Protein AF-A0A9W7CP63-F1 (afdb_monomer)

Sequence (329 aa):
MSLSPIINSPLFNSSFFNSSNGYLTLTTADQRYLRLGGVGSLSALNVIGNMNCGSLTINGSSLDLSGLGYLSGVTPGAASASKSLILDSCSNISGINSLQTTTLILGSSTLTSTEASYLIGLTTGVAQANKAITVNGSLNVSSINNLSASGITMTIQTAAQPNITSLGNLTLPASLTITNGTTISITNTTSSSSFNVIIQNSGGAQDIGSTTAHQLALRTNGIRRLTISSGGNVTIADTASGLQLDLGSTGTGLNVPNLTFRGTTFPDTYYTGITLGGAVASKAVVLNSTLDYSGLRDLSITKKFIASASVASPSITCNTITGDIGAGS

pLDDT: mean 78.68, std 16.23, range [40.59, 97.88]

Secondary structure (DSSP, 8-state):
--PPPPS--TT--GGG-SSTT----HHHHTTT---TT--PPPS----SS----S-EEETTEEE--TTHHHHTTPBTTB--TTS-----TTS--B--S----S-EEETTEEE-HHHHHHHTTPPTTB--TTS-----TTS--B--S----S--------S--TT----S----SS----SS-S--------TT---------SSS----S-SSSS-EEEEETTEEEEEE-TTS-EEE--TTT-------SS-SS---TT-EETTEE--GGGTSSPPTTB--TTS-----TT---B--S----SS-----SSSSS-----S-------S--

Nearest PDB structures (foldseek):
  2c3f-assembly1_A  TM=1.631E-01  e=2.931E+00  Streptococcus pyogenes
  6x3m-assembly2_D  TM=1.549E-01  e=2.745E+00  Streptococcus pyogenes phage H4489A
  3eka-assembly1_A  TM=1.645E-01  e=3.806E+00  Streptococcus pyogenes
  6x3m-assembly1_B  TM=1.608E-01  e=3.340E+00  Streptococcus pyogenes phage H4489A
  6x3m-assembly1_C  TM=1.431E-01  e=3.129E+00  Streptococcus pyogenes phage H4489A

Radius of gyration: 64.13 Å; Cα contacts (8 Å, |Δi|>4): 254; chains: 1; bounding box: 125×37×207 Å

Mean predicted aligned error: 16.37 Å

Structure (mmCIF, N/CA/C/O backbone):
data_AF-A0A9W7CP63-F1
#
_entry.id   AF-A0A9W7CP63-F1
#
loop_
_atom_site.group_PDB
_atom_site.id
_atom_site.type_symbol
_atom_site.label_atom_id
_atom_site.label_alt_id
_atom_site.label_comp_id
_atom_site.label_asym_id
_atom_site.label_entity_id
_atom_site.label_seq_id
_atom_site.pdbx_PDB_ins_code
_atom_site.Cartn_x
_atom_site.Cartn_y
_atom_site.Cartn_z
_atom_site.occupancy
_atom_site.B_iso_or_equiv
_atom_site.auth_seq_id
_atom_site.auth_comp_id
_atom_site.auth_asym_id
_atom_site.auth_atom_id
_atom_site.pdbx_PDB_model_num
ATOM 1 N N . MET A 1 1 ? 60.645 10.369 -91.977 1.00 41.59 1 MET A N 1
ATOM 2 C CA . MET A 1 1 ? 59.928 11.651 -92.158 1.00 41.59 1 MET A CA 1
ATOM 3 C C . MET A 1 1 ? 58.444 11.343 -92.155 1.00 41.59 1 MET A C 1
ATOM 5 O O . MET A 1 1 ? 58.050 10.413 -92.846 1.00 41.59 1 MET A O 1
ATOM 9 N N . SER A 1 2 ? 57.655 12.042 -91.338 1.00 43.19 2 SER A N 1
ATOM 10 C CA . SER A 1 2 ? 56.191 11.950 -91.366 1.00 43.19 2 SER A CA 1
ATOM 11 C C . SER A 1 2 ? 55.711 12.306 -92.771 1.00 43.19 2 SER A C 1
ATOM 13 O O . SER A 1 2 ? 55.952 13.423 -93.224 1.00 43.19 2 SER A O 1
ATOM 15 N N . LEU A 1 3 ? 55.104 11.348 -93.473 1.00 46.25 3 LEU A N 1
ATOM 16 C CA . LEU A 1 3 ? 54.501 11.598 -94.778 1.00 46.25 3 LEU A CA 1
ATOM 17 C C . LEU A 1 3 ? 53.232 12.435 -94.606 1.00 46.25 3 LEU A C 1
ATOM 19 O O . LEU A 1 3 ? 52.436 12.199 -93.697 1.00 46.25 3 LEU A O 1
ATOM 23 N N . SER A 1 4 ? 53.058 13.407 -95.497 1.00 46.75 4 SER A N 1
ATOM 24 C CA . SER A 1 4 ? 51.846 14.213 -95.595 1.00 46.75 4 SER A CA 1
ATOM 25 C C . SER A 1 4 ? 50.628 13.342 -95.936 1.00 46.75 4 SER A C 1
ATOM 27 O O . SER A 1 4 ? 50.778 12.337 -96.638 1.00 46.75 4 SER A O 1
ATOM 29 N N . PRO A 1 5 ? 49.415 13.729 -95.503 1.00 50.91 5 PRO A N 1
ATOM 30 C CA . PRO A 1 5 ? 48.188 13.049 -95.900 1.00 50.91 5 PRO A CA 1
ATOM 31 C C . PRO A 1 5 ? 48.056 13.054 -97.427 1.00 50.91 5 PRO A C 1
ATOM 33 O O . PRO A 1 5 ? 48.071 14.116 -98.048 1.00 50.91 5 PRO A O 1
ATOM 36 N N . ILE A 1 6 ? 47.930 11.873 -98.033 1.00 53.41 6 ILE A N 1
ATOM 37 C CA . ILE A 1 6 ? 47.652 11.726 -99.464 1.00 53.41 6 ILE A CA 1
ATOM 38 C C . ILE A 1 6 ? 46.157 11.490 -99.673 1.00 53.41 6 ILE A C 1
ATOM 40 O O . ILE A 1 6 ? 45.543 10.650 -99.021 1.00 53.41 6 ILE A O 1
ATOM 44 N N . ILE A 1 7 ? 45.581 12.243 -100.610 1.00 48.81 7 ILE A N 1
ATOM 45 C CA . ILE A 1 7 ? 44.151 12.238 -100.971 1.00 48.81 7 ILE A CA 1
ATOM 46 C C . ILE A 1 7 ? 43.724 10.891 -101.596 1.00 48.81 7 ILE A C 1
ATOM 48 O O . ILE A 1 7 ? 42.540 10.589 -101.677 1.00 48.81 7 ILE A O 1
ATOM 52 N N . ASN A 1 8 ? 44.686 10.034 -101.951 1.00 46.38 8 ASN A N 1
ATOM 53 C CA . ASN A 1 8 ? 44.450 8.703 -102.498 1.00 46.38 8 ASN A CA 1
ATOM 54 C C . ASN A 1 8 ? 45.011 7.629 -101.560 1.00 46.38 8 ASN A C 1
ATOM 56 O O . ASN A 1 8 ? 46.158 7.205 -101.688 1.00 46.38 8 ASN A O 1
ATOM 60 N N . SER A 1 9 ? 44.180 7.182 -100.616 1.00 44.09 9 SER A N 1
ATOM 61 C CA . SER A 1 9 ? 44.397 5.912 -99.922 1.00 44.09 9 SER A CA 1
ATOM 62 C C . SER A 1 9 ? 44.026 4.757 -100.863 1.00 44.09 9 SER A C 1
ATOM 64 O O . SER A 1 9 ? 42.929 4.776 -101.426 1.00 44.09 9 SER A O 1
ATOM 66 N N . PRO A 1 10 ? 44.868 3.720 -101.020 1.00 49.12 10 PRO A N 1
ATOM 67 C CA . PRO A 1 10 ? 44.578 2.568 -101.879 1.00 49.12 10 PRO A CA 1
ATOM 68 C C . PRO A 1 10 ? 43.474 1.640 -101.331 1.00 49.12 10 PRO A C 1
ATOM 70 O O . PRO A 1 10 ? 43.210 0.595 -101.914 1.00 49.12 10 PRO A O 1
ATOM 73 N N . LEU A 1 11 ? 42.805 2.007 -100.232 1.00 53.84 11 LEU A N 1
ATOM 74 C CA . LEU A 1 11 ? 41.650 1.289 -99.681 1.00 53.84 11 LEU A CA 1
ATOM 75 C C . LEU A 1 11 ? 40.352 2.108 -99.777 1.00 53.84 11 LEU A C 1
ATOM 77 O O . LEU A 1 11 ? 39.484 2.009 -98.911 1.00 53.84 11 LEU A O 1
ATOM 81 N N . PHE A 1 12 ? 40.200 2.925 -100.821 1.00 49.66 12 PHE A N 1
ATOM 82 C CA . PHE A 1 12 ? 38.913 3.525 -101.168 1.00 49.66 12 PHE A CA 1
ATOM 83 C C . PHE A 1 12 ? 38.194 2.640 -102.196 1.00 49.66 12 PHE A C 1
ATOM 85 O O . PHE A 1 12 ? 38.552 2.625 -103.372 1.00 49.66 12 PHE A O 1
ATOM 92 N N . ASN A 1 13 ? 37.192 1.868 -101.758 1.00 55.94 13 ASN A N 1
ATOM 93 C CA . ASN A 1 13 ? 36.387 1.052 -102.668 1.00 55.94 13 ASN A CA 1
ATOM 94 C C . ASN A 1 13 ? 35.274 1.908 -103.294 1.00 55.94 13 ASN A C 1
ATOM 96 O O . ASN A 1 13 ? 34.176 2.031 -102.750 1.00 55.94 13 ASN A O 1
ATOM 100 N N . SER A 1 14 ? 35.580 2.508 -104.443 1.00 54.22 14 SER A N 1
ATOM 101 C CA . SER A 1 14 ? 34.687 3.403 -105.187 1.00 54.22 14 SER A CA 1
ATOM 102 C C . SER A 1 14 ? 33.416 2.731 -105.716 1.00 54.22 14 SER A C 1
ATOM 104 O O . SER A 1 14 ? 32.457 3.430 -106.026 1.00 54.22 14 SER A O 1
ATOM 106 N N . SER A 1 15 ? 33.355 1.395 -105.766 1.00 56.31 15 SER A N 1
ATOM 107 C CA . SER A 1 15 ? 32.172 0.667 -106.252 1.00 56.31 15 SER A CA 1
ATOM 108 C C . SER A 1 15 ? 30.928 0.806 -105.361 1.00 56.31 15 SER A C 1
ATOM 110 O O . SER A 1 15 ? 29.831 0.471 -105.796 1.00 56.31 15 SER A O 1
ATOM 112 N N . PHE A 1 16 ? 31.072 1.338 -104.141 1.00 51.66 16 PHE A N 1
ATOM 113 C CA . PHE A 1 16 ? 29.954 1.613 -103.230 1.00 51.66 16 PHE A CA 1
ATOM 114 C C . PHE A 1 16 ? 29.442 3.064 -103.274 1.00 51.66 16 PHE A C 1
ATOM 116 O O . PHE A 1 16 ? 28.551 3.419 -102.502 1.00 51.66 16 PHE A O 1
ATOM 123 N N . PHE A 1 17 ? 29.974 3.907 -104.166 1.00 54.09 17 PHE A N 1
ATOM 124 C CA . PHE A 1 17 ? 29.589 5.314 -104.295 1.00 54.09 17 PHE A CA 1
ATOM 125 C C . PHE A 1 17 ? 29.219 5.632 -105.752 1.00 54.09 17 PHE A C 1
ATOM 127 O O . PHE A 1 17 ? 30.084 5.790 -106.606 1.00 54.09 17 PHE A O 1
ATOM 134 N N . ASN A 1 18 ? 27.920 5.755 -106.040 1.00 55.09 18 ASN A N 1
ATOM 135 C CA . ASN A 1 18 ? 27.409 5.933 -107.411 1.00 55.09 18 ASN A CA 1
ATOM 136 C C . ASN A 1 18 ? 27.377 7.399 -107.891 1.00 55.09 18 ASN A C 1
ATOM 138 O O . ASN A 1 18 ? 26.912 7.678 -108.994 1.00 55.09 18 ASN A O 1
ATOM 142 N N . SER A 1 19 ? 27.819 8.353 -107.069 1.00 57.09 19 SER A N 1
ATOM 143 C CA . SER A 1 19 ? 27.942 9.765 -107.442 1.00 57.09 19 SER A CA 1
ATOM 144 C C . SER A 1 19 ? 28.880 10.501 -106.485 1.00 57.09 19 SER A C 1
ATOM 146 O O . SER A 1 19 ? 29.143 10.038 -105.373 1.00 57.09 19 SER A O 1
ATOM 148 N N . SER A 1 20 ? 29.368 11.672 -106.903 1.00 50.91 20 SER A N 1
ATOM 149 C CA . SER A 1 20 ? 30.391 12.443 -106.180 1.00 50.91 20 SER A CA 1
ATOM 150 C C . SER A 1 20 ? 29.996 12.904 -104.766 1.00 50.91 20 SER A C 1
ATOM 152 O O . SER A 1 20 ? 30.877 13.313 -104.020 1.00 50.91 20 SER A O 1
ATOM 154 N N . ASN A 1 21 ? 28.715 12.793 -104.378 1.00 55.84 21 ASN A N 1
ATOM 155 C CA . ASN A 1 21 ? 28.198 13.108 -103.035 1.00 55.84 21 ASN A CA 1
ATOM 156 C C . ASN A 1 21 ? 27.474 11.911 -102.369 1.00 55.84 21 ASN A C 1
ATOM 158 O O . ASN A 1 21 ? 26.630 12.105 -101.492 1.00 55.84 21 ASN A O 1
ATOM 162 N N . GLY A 1 22 ? 27.741 10.674 -102.802 1.00 54.81 22 GLY A N 1
ATOM 163 C CA . GLY A 1 22 ? 27.119 9.478 -102.228 1.00 54.81 22 GLY A CA 1
ATOM 164 C C . GLY A 1 22 ? 27.476 9.270 -100.749 1.00 54.81 22 GLY A C 1
ATOM 165 O O . GLY A 1 22 ? 28.611 9.493 -100.334 1.00 54.81 22 GLY A O 1
ATOM 166 N N . TYR A 1 23 ? 26.514 8.808 -99.952 1.00 53.97 23 TYR A N 1
ATOM 167 C CA . TYR A 1 23 ? 26.716 8.377 -98.567 1.00 53.97 23 TYR A CA 1
ATOM 168 C C . TYR A 1 23 ? 26.394 6.884 -98.441 1.00 53.97 23 TYR A C 1
ATOM 170 O O . TYR A 1 23 ? 25.466 6.385 -99.074 1.00 53.97 23 TYR A O 1
ATOM 178 N N . LEU A 1 24 ? 27.150 6.160 -97.616 1.00 52.56 24 LEU A N 1
ATOM 179 C CA . LEU A 1 24 ? 26.803 4.789 -97.241 1.00 52.56 24 LEU A CA 1
ATOM 180 C C . LEU A 1 24 ? 25.629 4.830 -96.254 1.00 52.56 24 LEU A C 1
ATOM 182 O O . LEU A 1 24 ? 25.675 5.557 -95.261 1.00 52.56 24 LEU A O 1
ATOM 186 N N . THR A 1 25 ? 24.583 4.043 -96.504 1.00 53.34 25 THR A N 1
ATOM 187 C CA . THR A 1 25 ? 23.525 3.812 -95.511 1.00 53.34 25 THR A CA 1
ATOM 188 C C . THR A 1 25 ? 24.091 2.992 -94.350 1.00 53.34 25 THR A C 1
ATOM 190 O O . THR A 1 25 ? 25.004 2.186 -94.553 1.00 53.34 25 THR A O 1
ATOM 193 N N . LEU A 1 26 ? 23.562 3.170 -93.130 1.00 54.31 26 LEU A N 1
ATOM 194 C CA . LEU A 1 26 ? 24.050 2.453 -91.941 1.00 54.31 26 LEU A CA 1
ATOM 195 C C . LEU A 1 26 ? 24.139 0.937 -92.179 1.00 54.31 26 LEU A C 1
ATOM 197 O O . LEU A 1 26 ? 25.141 0.331 -91.840 1.00 54.31 26 LEU A O 1
ATOM 201 N N . THR A 1 27 ? 23.191 0.340 -92.898 1.00 55.72 27 THR A N 1
ATOM 202 C CA . THR A 1 27 ? 23.198 -1.097 -93.224 1.00 55.72 27 THR A CA 1
ATOM 203 C C . THR A 1 27 ? 24.440 -1.569 -94.000 1.00 55.72 27 THR A C 1
ATOM 205 O O . THR A 1 27 ? 24.816 -2.730 -93.877 1.00 55.72 27 THR A O 1
ATOM 208 N N . THR A 1 28 ? 25.096 -0.697 -94.780 1.00 54.69 28 THR A N 1
ATOM 209 C CA . THR A 1 28 ? 26.264 -1.058 -95.616 1.00 54.69 28 THR A CA 1
ATOM 210 C C . THR A 1 28 ? 27.595 -0.564 -95.029 1.00 54.69 28 THR A C 1
ATOM 212 O O . THR A 1 28 ? 28.643 -1.139 -95.313 1.00 54.69 28 THR A O 1
ATOM 215 N N . ALA A 1 29 ? 27.586 0.466 -94.177 1.00 51.75 29 ALA A N 1
ATOM 216 C CA . ALA A 1 29 ? 28.782 0.919 -93.454 1.00 51.75 29 ALA A CA 1
ATOM 217 C C . ALA A 1 29 ? 29.035 0.161 -92.131 1.00 51.75 29 ALA A C 1
ATOM 219 O O . ALA A 1 29 ? 30.167 0.135 -91.639 1.00 51.75 29 ALA A O 1
ATOM 220 N N . ASP A 1 30 ? 28.007 -0.457 -91.546 1.00 55.69 30 ASP A N 1
ATOM 221 C CA . ASP A 1 30 ? 27.995 -0.833 -90.130 1.00 55.69 30 ASP A CA 1
ATOM 222 C C . ASP A 1 30 ? 28.116 -2.346 -89.880 1.00 55.69 30 ASP A C 1
ATOM 224 O O . ASP A 1 30 ? 27.182 -3.023 -89.462 1.00 55.69 30 ASP A O 1
ATOM 228 N N . GLN A 1 31 ? 29.310 -2.895 -90.111 1.00 53.12 31 GLN A N 1
ATOM 229 C CA . GLN A 1 31 ? 29.774 -4.045 -89.314 1.00 53.12 31 GLN A CA 1
ATOM 230 C C . GLN A 1 31 ? 31.171 -3.853 -88.717 1.00 53.12 31 GLN A C 1
ATOM 232 O O . GLN A 1 31 ? 31.593 -4.675 -87.908 1.00 53.12 31 GLN A O 1
ATOM 237 N N . ARG A 1 32 ? 31.923 -2.802 -89.084 1.00 51.72 32 ARG A N 1
ATOM 238 C CA . ARG A 1 32 ? 33.288 -2.623 -88.551 1.00 51.72 32 ARG A CA 1
ATOM 239 C C . ARG A 1 32 ? 33.686 -1.210 -88.148 1.00 51.72 32 ARG A C 1
ATOM 241 O O . ARG A 1 32 ? 34.617 -1.096 -87.361 1.00 51.72 32 ARG A O 1
ATOM 248 N N . TYR A 1 33 ? 33.013 -0.154 -88.606 1.00 53.25 33 TYR A N 1
ATOM 249 C CA . TYR A 1 33 ? 33.410 1.212 -88.249 1.00 53.25 33 TYR A CA 1
ATOM 250 C C . TYR A 1 33 ? 32.201 2.134 -88.117 1.00 53.25 33 TYR A C 1
ATOM 252 O O . TYR A 1 33 ? 31.901 2.923 -89.014 1.00 53.25 33 TYR A O 1
ATOM 260 N N . LEU A 1 34 ? 31.544 2.088 -86.957 1.00 54.00 34 LEU A N 1
ATOM 261 C CA . LEU A 1 34 ? 30.729 3.213 -86.523 1.00 54.00 34 LEU A CA 1
ATOM 262 C C . LEU A 1 34 ? 31.667 4.428 -86.411 1.00 54.00 34 LEU A C 1
ATOM 264 O O . LEU A 1 34 ? 32.610 4.434 -85.619 1.00 54.00 34 LEU A O 1
ATOM 268 N N . ARG A 1 35 ? 31.488 5.409 -87.301 1.00 50.22 35 ARG A N 1
ATOM 269 C CA . ARG A 1 35 ? 32.369 6.576 -87.450 1.00 50.22 35 ARG A CA 1
ATOM 270 C C . ARG A 1 35 ? 32.603 7.256 -86.096 1.00 50.22 35 ARG A C 1
ATOM 272 O O . ARG A 1 35 ? 31.657 7.722 -85.465 1.00 50.22 35 ARG A O 1
ATOM 279 N N . LEU A 1 36 ? 33.874 7.389 -85.714 1.00 46.44 36 LEU A N 1
ATOM 280 C CA . LEU A 1 36 ? 34.352 8.147 -84.555 1.00 46.44 36 LEU A CA 1
ATOM 281 C C . LEU A 1 36 ? 34.064 9.652 -84.774 1.00 46.44 36 LEU A C 1
ATOM 283 O O . LEU A 1 36 ? 34.924 10.393 -85.241 1.00 46.44 36 LEU A O 1
ATOM 287 N N . GLY A 1 37 ? 32.818 10.088 -84.554 1.00 51.28 37 GLY A N 1
ATOM 288 C CA . GLY A 1 37 ? 32.409 11.500 -84.629 1.00 51.28 37 GLY A CA 1
ATOM 289 C C . GLY A 1 37 ? 31.142 11.827 -85.435 1.00 51.28 37 GLY A C 1
ATOM 290 O O . GLY A 1 37 ? 30.942 12.993 -85.763 1.00 51.28 37 GLY A O 1
ATOM 291 N N . GLY A 1 38 ? 30.302 10.850 -85.801 1.00 53.00 38 GLY A N 1
ATOM 292 C CA . GLY A 1 38 ? 28.990 11.105 -86.428 1.00 53.00 38 GLY A CA 1
ATOM 293 C C . GLY A 1 38 ? 27.814 10.907 -85.459 1.00 53.00 38 GLY A C 1
ATOM 294 O O . GLY A 1 38 ? 27.820 9.957 -84.686 1.00 53.00 38 GLY A O 1
ATOM 295 N N . VAL A 1 39 ? 26.788 11.766 -85.523 1.00 55.00 39 VAL A N 1
ATOM 296 C CA . VAL A 1 39 ? 25.568 11.756 -84.674 1.00 55.00 39 VAL A CA 1
ATOM 297 C C . VAL A 1 39 ? 24.521 10.691 -85.077 1.00 55.00 39 VAL A C 1
ATOM 299 O O . VAL A 1 39 ? 23.340 10.991 -85.227 1.00 55.00 39 VAL A O 1
ATOM 302 N N . GLY A 1 40 ? 24.933 9.442 -85.307 1.00 58.06 40 GLY A N 1
ATOM 303 C CA . GLY A 1 40 ? 24.012 8.354 -85.679 1.00 58.06 40 GLY A CA 1
ATOM 304 C C . GLY A 1 40 ? 23.263 7.753 -84.479 1.00 58.06 40 GLY A C 1
ATOM 305 O O . GLY A 1 40 ? 23.850 7.574 -83.416 1.00 58.06 40 GLY A O 1
ATOM 306 N N . SER A 1 41 ? 21.983 7.403 -84.643 1.00 66.06 41 SER A N 1
ATOM 307 C CA . SER A 1 41 ? 21.214 6.626 -83.655 1.00 66.06 41 SER A CA 1
ATOM 308 C C . SER A 1 41 ? 21.264 5.134 -83.990 1.00 66.06 41 SER A C 1
ATOM 310 O O . SER A 1 41 ? 20.941 4.747 -85.112 1.00 66.06 41 SER A O 1
ATOM 312 N N . LEU A 1 42 ? 21.634 4.293 -83.020 1.00 68.25 42 LEU A N 1
ATOM 313 C CA . LEU A 1 42 ? 21.520 2.834 -83.123 1.00 68.25 42 LEU A CA 1
ATOM 314 C C . LEU A 1 42 ? 20.203 2.385 -82.488 1.00 68.25 42 LEU A C 1
ATOM 316 O O . LEU A 1 42 ? 19.846 2.860 -81.413 1.00 68.25 42 LEU A O 1
ATOM 320 N N . SER A 1 43 ? 19.502 1.447 -83.127 1.00 72.12 43 SER A N 1
ATOM 321 C CA . SER A 1 43 ? 18.298 0.827 -82.556 1.00 72.12 43 SER A CA 1
ATOM 322 C C . SER A 1 43 ? 18.623 -0.128 -81.402 1.00 72.12 43 SER A C 1
ATOM 324 O O . SER A 1 43 ? 17.838 -0.243 -80.466 1.00 72.12 43 SER A O 1
ATOM 326 N N . ALA A 1 44 ? 19.782 -0.791 -81.449 1.00 73.56 44 ALA A N 1
ATOM 327 C CA . ALA A 1 44 ? 20.340 -1.589 -80.363 1.00 73.56 44 ALA A CA 1
ATOM 328 C C . ALA A 1 44 ? 21.866 -1.712 -80.516 1.00 73.56 44 ALA A C 1
ATOM 330 O O . ALA A 1 44 ? 22.382 -1.735 -81.632 1.00 73.56 44 ALA A O 1
ATOM 331 N N . LEU A 1 45 ? 22.582 -1.832 -79.396 1.00 77.56 45 LEU A N 1
ATOM 332 C CA . LEU A 1 45 ? 24.018 -2.116 -79.344 1.00 77.56 45 LEU A CA 1
ATOM 333 C C . LEU A 1 45 ? 24.257 -3.244 -78.332 1.00 77.56 45 LEU A C 1
ATOM 335 O O . LEU A 1 45 ? 23.956 -3.078 -77.153 1.00 77.56 45 LEU A O 1
ATOM 339 N N . ASN A 1 46 ? 24.808 -4.376 -78.777 1.00 79.12 46 ASN A N 1
ATOM 340 C CA . ASN A 1 46 ? 25.249 -5.459 -77.895 1.00 79.12 46 ASN A CA 1
ATOM 341 C C . ASN A 1 46 ? 26.777 -5.426 -77.762 1.00 79.12 46 ASN A C 1
ATOM 343 O O . ASN A 1 46 ? 27.482 -5.559 -78.762 1.00 79.12 46 ASN A O 1
ATOM 347 N N . VAL A 1 47 ? 27.292 -5.267 -76.543 1.00 83.56 47 VAL A N 1
ATOM 348 C CA . VAL A 1 47 ? 28.735 -5.234 -76.265 1.00 83.56 47 VAL A CA 1
ATOM 349 C C . VAL A 1 47 ? 29.110 -6.508 -75.511 1.00 83.56 47 VAL A C 1
ATOM 351 O O . VAL A 1 47 ? 28.711 -6.696 -74.369 1.00 83.56 47 VAL A O 1
ATOM 354 N N . ILE A 1 48 ? 29.900 -7.381 -76.140 1.00 79.81 48 ILE A N 1
ATOM 355 C CA . ILE A 1 48 ? 30.332 -8.679 -75.571 1.00 79.81 48 ILE A CA 1
ATOM 356 C C . ILE A 1 48 ? 31.454 -8.498 -74.514 1.00 79.81 48 ILE A C 1
ATOM 358 O O . ILE A 1 48 ? 31.924 -9.454 -73.906 1.00 79.81 48 ILE A O 1
ATOM 362 N N . GLY A 1 49 ? 31.875 -7.258 -74.250 1.00 83.94 49 GLY A N 1
ATOM 363 C CA . GLY A 1 49 ? 32.922 -6.920 -73.288 1.00 83.94 49 GLY A CA 1
ATOM 364 C C . GLY A 1 49 ? 32.720 -5.544 -72.658 1.00 83.94 49 GLY A C 1
ATOM 365 O O . GLY A 1 49 ? 31.599 -5.106 -72.418 1.00 83.94 49 GLY A O 1
ATOM 366 N N . ASN A 1 50 ? 33.820 -4.847 -72.391 1.00 81.94 50 ASN A N 1
ATOM 367 C CA . ASN A 1 50 ? 33.767 -3.545 -71.737 1.00 81.94 50 ASN A CA 1
ATOM 368 C C . ASN A 1 50 ? 33.357 -2.445 -72.719 1.00 81.94 50 ASN A C 1
ATOM 370 O O . ASN A 1 50 ? 33.899 -2.338 -73.820 1.00 81.94 50 ASN A O 1
ATOM 374 N N . MET A 1 51 ? 32.462 -1.567 -72.278 1.00 85.31 51 MET A N 1
ATOM 375 C CA . MET A 1 51 ? 32.196 -0.304 -72.952 1.00 85.31 51 MET A CA 1
ATOM 376 C C . MET A 1 51 ? 33.181 0.752 -72.433 1.00 85.31 51 MET A C 1
ATOM 378 O O . MET A 1 51 ? 33.005 1.285 -71.343 1.00 85.31 51 MET A O 1
ATOM 382 N N . ASN A 1 52 ? 34.227 1.053 -73.206 1.00 81.81 52 ASN A N 1
ATOM 383 C CA . ASN A 1 52 ? 35.124 2.173 -72.918 1.00 81.81 52 ASN A CA 1
ATOM 384 C C . ASN A 1 52 ? 34.600 3.425 -73.628 1.00 81.81 52 ASN A C 1
ATOM 386 O O . ASN A 1 52 ? 34.849 3.628 -74.816 1.00 81.81 52 ASN A O 1
ATOM 390 N N . CYS A 1 53 ? 33.818 4.222 -72.912 1.00 79.94 53 CYS A N 1
ATOM 391 C CA . CYS A 1 53 ? 33.227 5.451 -73.422 1.00 79.94 53 CYS A CA 1
ATOM 392 C C . CYS A 1 53 ? 33.587 6.620 -72.501 1.00 79.94 53 CYS A C 1
ATOM 394 O O . CYS A 1 53 ? 33.753 6.441 -71.297 1.00 79.94 53 CYS A O 1
ATOM 396 N N . GLY A 1 54 ? 33.713 7.821 -73.074 1.00 80.69 54 GLY A N 1
ATOM 397 C CA . GLY A 1 54 ? 33.963 9.035 -72.288 1.00 80.69 54 GLY A CA 1
ATOM 398 C C . GLY A 1 54 ? 32.769 9.432 -71.411 1.00 80.69 54 GLY A C 1
ATOM 399 O O . GLY A 1 54 ? 32.953 10.011 -70.347 1.00 80.69 54 GLY A O 1
ATOM 400 N N . SER A 1 55 ? 31.552 9.094 -71.841 1.00 85.06 55 SER A N 1
ATOM 401 C CA . SER A 1 55 ? 30.319 9.224 -71.068 1.00 85.06 55 SER A CA 1
ATOM 402 C C . SER A 1 55 ? 29.296 8.191 -71.543 1.00 85.06 55 SER A C 1
ATOM 404 O O . SER A 1 55 ? 29.232 7.860 -72.730 1.00 85.06 55 SER A O 1
ATOM 406 N N . LEU A 1 56 ? 28.483 7.686 -70.613 1.00 89.44 56 LEU A N 1
ATOM 407 C CA . LEU A 1 56 ? 27.342 6.826 -70.913 1.00 89.44 56 LEU A CA 1
ATOM 408 C C . LEU A 1 56 ? 26.065 7.625 -70.677 1.00 89.44 56 LEU A C 1
ATOM 410 O O . LEU A 1 56 ? 25.833 8.094 -69.572 1.00 89.44 56 LEU A O 1
ATOM 414 N N . THR A 1 57 ? 25.237 7.786 -71.704 1.00 87.50 57 THR A N 1
ATOM 415 C CA . THR A 1 57 ? 23.947 8.482 -71.603 1.00 87.50 57 THR A CA 1
ATOM 416 C C . THR A 1 57 ? 22.819 7.477 -71.787 1.00 87.50 57 THR A C 1
ATOM 418 O O . THR A 1 57 ? 22.762 6.807 -72.816 1.00 87.50 57 THR A O 1
ATOM 421 N N . ILE A 1 58 ? 21.916 7.372 -70.813 1.00 89.62 58 ILE A N 1
ATOM 422 C CA . ILE A 1 58 ? 20.745 6.486 -70.866 1.00 89.62 58 ILE A CA 1
ATOM 423 C C . ILE A 1 58 ? 19.499 7.366 -70.806 1.00 89.62 58 ILE A C 1
ATOM 425 O O . ILE A 1 58 ? 19.372 8.204 -69.915 1.00 89.62 58 ILE A O 1
ATOM 429 N N . ASN A 1 59 ? 18.592 7.209 -71.776 1.00 87.81 59 ASN A N 1
ATOM 430 C CA . ASN A 1 59 ? 17.374 8.024 -71.898 1.00 87.81 59 ASN A CA 1
ATOM 431 C C . ASN A 1 59 ? 17.653 9.542 -71.858 1.00 87.81 59 ASN A C 1
ATOM 433 O O . ASN A 1 59 ? 16.945 10.303 -71.205 1.00 87.81 59 ASN A O 1
ATOM 437 N N . GLY A 1 60 ? 18.729 9.978 -72.521 1.00 85.75 60 GLY A N 1
ATOM 438 C CA . GLY A 1 60 ? 19.121 11.390 -72.592 1.00 85.75 60 GLY A CA 1
ATOM 439 C C . GLY A 1 60 ? 19.801 11.954 -71.338 1.00 85.75 60 GLY A C 1
ATOM 440 O O . GLY A 1 60 ? 20.219 13.107 -71.364 1.00 85.75 60 GLY A O 1
ATOM 441 N N . SER A 1 61 ? 19.969 11.165 -70.271 1.00 92.19 61 SER A N 1
ATOM 442 C CA . SER A 1 61 ? 20.692 11.576 -69.059 1.00 92.19 61 SER A CA 1
ATOM 443 C C . SER A 1 61 ? 22.075 10.931 -69.001 1.00 92.19 61 SER A C 1
ATOM 445 O O . SER A 1 61 ? 22.192 9.711 -69.127 1.00 92.19 61 SER A O 1
ATOM 447 N N . SER A 1 62 ? 23.128 11.730 -68.809 1.00 89.56 62 SER A N 1
ATOM 448 C CA . SER A 1 62 ? 24.475 11.200 -68.562 1.00 89.56 62 SER A CA 1
ATOM 449 C C . SER A 1 62 ? 24.500 10.480 -67.215 1.00 89.56 62 SER A C 1
ATOM 451 O O . SER A 1 62 ? 24.125 11.054 -66.196 1.00 89.56 62 SER A O 1
ATOM 453 N N . LEU A 1 63 ? 24.955 9.234 -67.207 1.00 90.19 63 LEU A N 1
ATOM 454 C CA . LEU A 1 63 ? 25.146 8.440 -66.005 1.00 90.19 63 LEU A CA 1
ATOM 455 C C . LEU A 1 63 ? 26.508 8.775 -65.385 1.00 90.19 63 LEU A C 1
ATOM 457 O O . LEU A 1 63 ? 27.541 8.648 -66.043 1.00 90.19 63 LEU A O 1
ATOM 461 N N . ASP A 1 64 ? 26.513 9.194 -64.120 1.00 87.19 64 ASP A N 1
ATOM 462 C CA . ASP A 1 64 ? 27.740 9.354 -63.338 1.00 87.19 64 ASP A CA 1
ATOM 463 C C . ASP A 1 64 ? 28.228 7.982 -62.850 1.00 87.19 64 ASP A C 1
ATOM 465 O O . ASP A 1 64 ? 27.599 7.329 -62.017 1.00 87.19 64 ASP A O 1
ATOM 469 N N . LEU A 1 65 ? 29.353 7.527 -63.399 1.00 85.00 65 LEU A N 1
ATOM 470 C CA . LEU A 1 65 ? 29.942 6.218 -63.107 1.00 85.00 65 LEU A CA 1
ATOM 471 C C . LEU A 1 65 ? 30.990 6.271 -61.983 1.00 85.00 65 LEU A C 1
ATOM 473 O O . LEU A 1 65 ? 31.516 5.222 -61.604 1.00 85.00 65 LEU A O 1
ATOM 477 N N . SER A 1 66 ? 31.294 7.455 -61.435 1.00 83.50 66 SER A N 1
ATOM 478 C CA . SER A 1 66 ? 32.338 7.635 -60.412 1.00 83.50 66 SER A CA 1
ATOM 479 C C . SER A 1 66 ? 32.081 6.818 -59.135 1.00 83.50 66 SER A C 1
ATOM 481 O O . SER A 1 66 ? 33.023 6.373 -58.480 1.00 83.50 66 SER A O 1
ATOM 483 N N . GLY A 1 67 ? 30.810 6.544 -58.817 1.00 82.56 67 GLY A N 1
ATOM 484 C CA . GLY A 1 67 ? 30.392 5.793 -57.631 1.00 82.56 67 GLY A CA 1
ATOM 485 C C . GLY A 1 67 ? 30.269 4.269 -57.791 1.00 82.56 67 GLY A C 1
ATOM 486 O O . GLY A 1 67 ? 30.048 3.581 -56.795 1.00 82.56 67 GLY A O 1
ATOM 487 N N . LEU A 1 68 ? 30.420 3.697 -58.994 1.00 85.62 68 LEU A N 1
ATOM 488 C CA . LEU A 1 68 ? 30.174 2.258 -59.224 1.00 85.62 68 LEU A CA 1
ATOM 489 C C . LEU A 1 68 ? 31.095 1.330 -58.415 1.00 85.62 68 LEU A C 1
ATOM 491 O O . LEU A 1 68 ? 30.697 0.224 -58.039 1.00 85.62 68 LEU A O 1
ATOM 495 N N . GLY A 1 69 ? 32.309 1.787 -58.093 1.00 85.06 69 GLY A N 1
ATOM 496 C CA . GLY A 1 69 ? 33.236 1.054 -57.227 1.00 85.06 69 GLY A CA 1
ATOM 497 C C . GLY A 1 69 ? 32.676 0.795 -55.821 1.00 85.06 69 GLY A C 1
ATOM 498 O O . GLY A 1 69 ? 33.009 -0.226 -55.210 1.00 85.06 69 GLY A O 1
ATOM 499 N N . TYR A 1 70 ? 31.782 1.662 -55.332 1.00 90.44 70 TYR A N 1
ATOM 500 C CA . TYR A 1 70 ? 31.092 1.495 -54.049 1.00 90.44 70 TYR A CA 1
ATOM 501 C C . TYR A 1 70 ? 29.916 0.510 -54.117 1.00 90.44 70 TYR A C 1
ATOM 503 O O . TYR A 1 70 ? 29.515 -0.005 -53.076 1.00 90.44 70 TYR A O 1
ATOM 511 N N . LEU A 1 71 ? 29.402 0.207 -55.315 1.00 89.31 71 LEU A N 1
ATOM 512 C CA . LEU A 1 71 ? 28.275 -0.709 -55.539 1.00 89.31 71 LEU A CA 1
ATOM 513 C C . LEU A 1 71 ? 28.724 -2.155 -55.806 1.00 89.31 71 LEU A C 1
ATOM 515 O O . LEU A 1 71 ? 28.011 -3.107 -55.497 1.00 89.31 71 LEU A O 1
ATOM 519 N N . SER A 1 72 ? 29.922 -2.333 -56.370 1.00 89.25 72 SER A N 1
ATOM 520 C CA . SER A 1 72 ? 30.479 -3.660 -56.651 1.00 89.25 72 SER A CA 1
ATOM 521 C C . SER A 1 72 ? 30.700 -4.467 -55.366 1.00 89.25 72 SER A C 1
ATOM 523 O O . SER A 1 72 ? 31.380 -4.003 -54.442 1.00 89.25 72 SER A O 1
ATOM 525 N N . GLY A 1 73 ? 30.141 -5.681 -55.333 1.00 86.00 73 GLY A N 1
ATOM 526 C CA . GLY A 1 73 ? 30.225 -6.609 -54.203 1.00 86.00 73 GLY A CA 1
ATOM 527 C C . GLY A 1 73 ? 29.260 -6.316 -53.048 1.00 86.00 73 GLY A C 1
ATOM 528 O O . GLY A 1 73 ? 29.347 -6.987 -52.024 1.00 86.00 73 GLY A O 1
ATOM 529 N N . VAL A 1 74 ? 28.349 -5.343 -53.184 1.00 93.38 74 VAL A N 1
ATOM 530 C CA . VAL A 1 74 ? 27.306 -5.084 -52.177 1.00 93.38 74 VAL A CA 1
ATOM 531 C C . VAL A 1 74 ? 26.218 -6.155 -52.254 1.00 93.38 74 VAL A C 1
ATOM 533 O O . VAL A 1 74 ? 25.705 -6.452 -53.331 1.00 93.38 74 VAL A O 1
ATOM 536 N N . THR A 1 75 ? 25.833 -6.698 -51.098 1.00 94.00 75 THR A N 1
ATOM 537 C CA . THR A 1 75 ? 24.633 -7.535 -50.947 1.00 94.00 75 THR A CA 1
ATOM 538 C C . THR A 1 75 ? 23.502 -6.669 -50.380 1.00 94.00 75 THR A C 1
ATOM 540 O O . THR A 1 75 ? 23.695 -6.088 -49.309 1.00 94.00 75 THR A O 1
ATOM 543 N N . PRO A 1 76 ? 22.340 -6.544 -51.052 1.00 95.44 76 PRO A N 1
ATOM 544 C CA . PRO A 1 76 ? 21.201 -5.791 -50.520 1.00 95.44 76 PRO A CA 1
ATOM 545 C C . PRO A 1 76 ? 20.843 -6.220 -49.089 1.00 95.44 76 PRO A C 1
ATOM 547 O O . PRO A 1 76 ? 20.809 -7.412 -48.789 1.00 95.44 76 PRO A O 1
ATOM 550 N N . GLY A 1 77 ? 20.616 -5.252 -48.199 1.00 95.19 77 GLY A N 1
ATOM 551 C CA . GLY A 1 77 ? 20.301 -5.486 -46.784 1.00 95.19 77 GLY A CA 1
ATOM 552 C C . GLY A 1 77 ? 21.491 -5.765 -45.861 1.00 95.19 77 GLY A C 1
ATOM 553 O O . GLY A 1 77 ? 21.302 -5.814 -44.645 1.00 95.19 77 GLY A O 1
ATOM 554 N N . ALA A 1 78 ? 22.715 -5.897 -46.380 1.00 95.19 78 ALA A N 1
ATOM 555 C CA . ALA A 1 78 ? 23.925 -6.068 -45.574 1.00 95.19 78 ALA A CA 1
ATOM 556 C C . ALA A 1 78 ? 24.913 -4.917 -45.814 1.00 95.19 78 ALA A C 1
ATOM 558 O O . ALA A 1 78 ? 25.502 -4.784 -46.890 1.00 95.19 78 ALA A O 1
ATOM 559 N N . ALA A 1 79 ? 25.127 -4.084 -44.795 1.00 95.56 79 ALA A N 1
ATOM 560 C CA . ALA A 1 79 ? 26.108 -3.010 -44.852 1.00 95.56 79 ALA A CA 1
ATOM 561 C C . ALA A 1 79 ? 27.529 -3.590 -44.971 1.00 95.56 79 ALA A C 1
ATOM 563 O O . ALA A 1 79 ? 27.966 -4.380 -44.136 1.00 95.56 79 ALA A O 1
ATOM 564 N N . SER A 1 80 ? 28.257 -3.181 -46.012 1.00 93.56 80 SER A N 1
ATOM 565 C CA . SER A 1 80 ? 29.660 -3.550 -46.235 1.00 93.56 80 SER A CA 1
ATOM 566 C C . SER A 1 80 ? 30.568 -2.344 -45.997 1.00 93.56 80 SER A C 1
ATOM 568 O O . SER A 1 80 ? 30.249 -1.229 -46.411 1.00 93.56 80 SER A O 1
ATOM 570 N N . ALA A 1 81 ? 31.708 -2.552 -45.331 1.00 92.88 81 ALA A N 1
ATOM 571 C CA . ALA A 1 81 ? 32.652 -1.475 -45.038 1.00 92.88 81 ALA A CA 1
ATOM 572 C C . ALA A 1 81 ? 33.137 -0.795 -46.331 1.00 92.88 81 ALA A C 1
ATOM 574 O O . ALA A 1 81 ? 33.505 -1.468 -47.293 1.00 92.88 81 ALA A O 1
ATOM 575 N N . SER A 1 82 ? 33.146 0.542 -46.344 1.00 91.75 82 SER A N 1
ATOM 576 C CA . SER A 1 82 ? 33.583 1.359 -47.490 1.00 91.75 82 SER A CA 1
ATOM 577 C C . SER A 1 82 ? 32.783 1.133 -48.786 1.00 91.75 82 SER A C 1
ATOM 579 O O . SER A 1 82 ? 33.312 1.323 -49.884 1.00 91.75 82 SER A O 1
ATOM 581 N N . LYS A 1 83 ? 31.514 0.718 -48.675 1.00 93.75 83 LYS A N 1
ATOM 582 C CA . LYS A 1 83 ? 30.594 0.477 -49.797 1.00 93.75 83 LYS A CA 1
ATOM 583 C C . LYS A 1 83 ? 29.256 1.195 -49.596 1.00 93.75 83 LYS A C 1
ATOM 585 O O . LYS A 1 83 ? 28.986 1.740 -48.527 1.00 93.75 83 LYS A O 1
ATOM 590 N N . SER A 1 84 ? 28.427 1.205 -50.637 1.00 91.50 84 SER A N 1
ATOM 591 C CA . SER A 1 84 ? 27.081 1.783 -50.597 1.00 91.50 84 SER A CA 1
ATOM 592 C C . SER A 1 84 ? 26.147 1.013 -49.656 1.00 91.50 84 SER A C 1
ATOM 594 O O . SER A 1 84 ? 26.244 -0.206 -49.524 1.00 91.50 84 SER A O 1
ATOM 596 N N . LEU A 1 85 ? 25.200 1.732 -49.046 1.00 93.75 85 LEU A N 1
ATOM 597 C CA . LEU A 1 85 ? 24.117 1.166 -48.246 1.00 93.75 85 LEU A CA 1
ATOM 598 C C . LEU A 1 85 ? 22.868 0.996 -49.116 1.00 93.75 85 LEU A C 1
ATOM 600 O O . LEU A 1 85 ? 22.332 1.983 -49.616 1.00 93.75 85 LEU A O 1
ATOM 604 N N . ILE A 1 86 ? 22.416 -0.243 -49.304 1.00 93.38 86 ILE A N 1
ATOM 605 C CA . ILE A 1 86 ? 21.262 -0.573 -50.149 1.00 93.38 86 ILE A CA 1
ATOM 606 C C . ILE A 1 86 ? 20.281 -1.405 -49.328 1.00 93.38 86 ILE A C 1
ATOM 608 O O . ILE A 1 86 ? 20.676 -2.375 -48.680 1.00 93.38 86 ILE A O 1
ATOM 612 N N . LEU A 1 87 ? 19.010 -1.019 -49.374 1.00 96.12 87 LEU A N 1
ATOM 613 C CA . LEU A 1 87 ? 17.905 -1.757 -48.771 1.00 96.12 87 LEU A CA 1
ATOM 614 C C . LEU A 1 87 ? 17.721 -3.132 -49.434 1.00 96.12 87 LEU A C 1
ATOM 616 O O . LEU A 1 87 ? 17.924 -3.264 -50.642 1.00 96.12 87 LEU A O 1
ATOM 620 N N . ASP A 1 88 ? 17.306 -4.145 -48.674 1.00 96.06 88 ASP A N 1
ATOM 621 C CA . ASP A 1 88 ? 16.798 -5.392 -49.265 1.00 96.06 88 ASP A CA 1
ATOM 622 C C . ASP A 1 88 ? 15.351 -5.253 -49.785 1.00 96.06 88 ASP A C 1
ATOM 624 O O . ASP A 1 88 ? 14.733 -4.187 -49.728 1.00 96.06 88 ASP A O 1
ATOM 628 N N . SER A 1 89 ? 14.780 -6.355 -50.284 1.00 97.00 89 SER A N 1
ATOM 629 C CA . SER A 1 89 ? 13.389 -6.410 -50.758 1.00 97.00 89 SER A CA 1
ATOM 630 C C . SER A 1 89 ? 12.341 -6.075 -49.688 1.00 97.00 89 SER A C 1
ATOM 632 O O . SER A 1 89 ? 11.200 -5.777 -50.031 1.00 97.00 89 SER A O 1
ATOM 634 N N . CYS A 1 90 ? 12.711 -6.126 -48.409 1.00 96.44 90 CYS A N 1
ATOM 635 C CA . CYS A 1 90 ? 11.865 -5.827 -47.259 1.00 96.44 90 CYS A CA 1
ATOM 636 C C . CYS A 1 90 ? 12.179 -4.450 -46.649 1.00 96.44 90 CYS A C 1
ATOM 638 O O . CYS A 1 90 ? 11.650 -4.124 -45.589 1.00 96.44 90 CYS A O 1
ATOM 640 N N . SER A 1 91 ? 13.009 -3.634 -47.309 1.00 96.25 91 SER A N 1
ATOM 641 C CA . SER A 1 91 ? 13.496 -2.350 -46.788 1.00 96.25 91 SER A CA 1
ATOM 642 C C . SER A 1 91 ? 14.331 -2.453 -45.506 1.00 96.25 91 SER A C 1
ATOM 644 O O . SER A 1 91 ? 14.425 -1.486 -44.749 1.00 96.25 91 SER A O 1
ATOM 646 N N . ASN A 1 92 ? 14.970 -3.598 -45.263 1.00 95.44 92 ASN A N 1
ATOM 647 C CA . ASN A 1 92 ? 15.852 -3.790 -44.118 1.00 95.44 92 ASN A CA 1
ATOM 648 C C . ASN A 1 92 ? 17.312 -3.487 -44.463 1.00 95.44 92 ASN A C 1
ATOM 650 O O . ASN A 1 92 ? 17.750 -3.576 -45.612 1.00 95.44 92 ASN A O 1
ATOM 654 N N . ILE A 1 93 ? 18.069 -3.183 -43.410 1.00 95.94 93 ILE A N 1
ATOM 655 C CA . ILE A 1 93 ? 19.524 -3.056 -43.380 1.00 95.94 93 ILE A CA 1
ATOM 656 C C . ILE A 1 93 ? 20.024 -3.756 -42.111 1.00 95.94 93 ILE A C 1
ATOM 658 O O . ILE A 1 93 ? 19.456 -3.583 -41.034 1.00 95.94 93 ILE A O 1
ATOM 662 N N . SER A 1 94 ? 21.132 -4.482 -42.219 1.00 94.06 94 SER A N 1
ATOM 663 C CA . SER A 1 94 ? 21.859 -5.111 -41.114 1.00 94.06 94 SER A CA 1
ATOM 664 C C . SER A 1 94 ? 23.366 -4.847 -41.237 1.00 94.06 94 SER A C 1
ATOM 666 O O . SER A 1 94 ? 23.845 -4.428 -42.289 1.00 94.06 94 SER A O 1
ATOM 668 N N . GLY A 1 95 ? 24.129 -5.055 -40.160 1.00 93.25 95 GLY A N 1
ATOM 669 C CA . GLY A 1 95 ? 25.598 -4.958 -40.192 1.00 93.25 95 GLY A CA 1
ATOM 670 C C . GLY A 1 95 ? 26.189 -3.552 -40.015 1.00 93.25 95 GLY A C 1
ATOM 671 O O . GLY A 1 95 ? 27.402 -3.387 -40.123 1.00 93.25 95 GLY A O 1
ATOM 672 N N . ILE A 1 96 ? 25.380 -2.531 -39.705 1.00 95.88 96 ILE A N 1
ATOM 673 C CA . ILE A 1 96 ? 25.899 -1.215 -39.297 1.00 95.88 96 ILE A CA 1
ATOM 674 C C . ILE A 1 96 ? 26.407 -1.309 -37.853 1.00 95.88 96 ILE A C 1
ATOM 676 O O . ILE A 1 96 ? 25.623 -1.515 -36.933 1.00 95.88 96 ILE A O 1
ATOM 680 N N . ASN A 1 97 ? 27.712 -1.118 -37.646 1.00 94.31 97 ASN A N 1
ATOM 681 C CA . ASN A 1 97 ? 28.320 -1.143 -36.309 1.00 94.31 97 ASN A CA 1
ATOM 682 C C . ASN A 1 97 ? 27.931 0.072 -35.443 1.00 94.31 97 ASN A C 1
ATOM 684 O O . ASN A 1 97 ? 27.693 -0.059 -34.247 1.00 94.31 97 ASN A O 1
ATOM 688 N N . SER A 1 98 ? 27.884 1.271 -36.029 1.00 92.00 98 SER A N 1
ATOM 689 C CA . SER A 1 98 ? 27.480 2.502 -35.343 1.00 92.00 98 SER A CA 1
ATOM 690 C C . SER A 1 98 ? 26.890 3.485 -36.348 1.00 92.00 98 SER A C 1
ATOM 692 O O . SER A 1 98 ? 27.441 3.659 -37.435 1.00 92.00 98 SER A O 1
ATOM 694 N N . LEU A 1 99 ? 25.776 4.120 -35.983 1.00 90.94 99 LEU A N 1
ATOM 695 C CA . LEU A 1 99 ? 25.123 5.155 -36.776 1.00 90.94 99 LEU A CA 1
ATOM 696 C C . LEU A 1 99 ? 25.203 6.483 -36.019 1.00 90.94 99 LEU A C 1
ATOM 698 O O . LEU A 1 99 ? 24.471 6.703 -35.058 1.00 90.94 99 LEU A O 1
ATOM 702 N N . GLN A 1 100 ? 26.104 7.364 -36.446 1.00 90.50 100 GLN A N 1
ATOM 703 C CA . GLN A 1 100 ? 26.199 8.721 -35.911 1.00 90.50 100 GLN A CA 1
ATOM 704 C C . GLN A 1 100 ? 25.291 9.637 -36.732 1.00 90.50 100 GLN A C 1
ATOM 706 O O . GLN A 1 100 ? 25.520 9.850 -37.919 1.00 90.50 100 GLN A O 1
ATOM 711 N N . THR A 1 101 ? 24.245 10.162 -36.101 1.00 87.50 101 THR A N 1
ATOM 712 C CA . THR A 1 101 ? 23.300 11.102 -36.711 1.00 87.50 101 THR A CA 1
ATOM 713 C C . THR A 1 101 ? 22.896 12.160 -35.689 1.00 87.50 101 THR A C 1
ATOM 715 O O . THR A 1 101 ? 22.899 11.902 -34.486 1.00 87.50 101 THR A O 1
ATOM 718 N N . THR A 1 102 ? 22.529 13.352 -36.154 1.00 86.31 102 THR A N 1
ATOM 719 C CA . THR A 1 102 ? 21.919 14.387 -35.305 1.00 86.31 102 THR A CA 1
ATOM 720 C C . THR A 1 102 ? 20.484 14.024 -34.921 1.00 86.31 102 THR A C 1
ATOM 722 O O . THR A 1 102 ? 19.995 14.421 -33.865 1.00 86.31 102 THR A O 1
ATOM 725 N N . THR A 1 103 ? 19.782 13.278 -35.774 1.00 85.38 103 THR A N 1
ATOM 726 C CA . THR A 1 103 ? 18.377 12.912 -35.576 1.00 85.38 103 THR A CA 1
ATOM 727 C C . THR A 1 103 ? 18.100 11.560 -36.220 1.00 85.38 103 THR A C 1
ATOM 729 O O . THR A 1 103 ? 18.483 11.327 -37.368 1.00 85.38 103 THR A O 1
ATOM 732 N N . LEU A 1 104 ? 17.432 10.668 -35.488 1.00 90.06 104 LEU A N 1
ATOM 733 C CA . LEU A 1 104 ? 16.940 9.394 -36.011 1.00 90.06 104 LEU A CA 1
ATOM 734 C C . LEU A 1 104 ? 15.413 9.392 -35.947 1.00 90.06 104 LEU A C 1
ATOM 736 O O . LEU A 1 104 ? 14.844 9.563 -34.874 1.00 90.06 104 LEU A O 1
ATOM 740 N N . ILE A 1 105 ? 14.749 9.196 -37.084 1.00 89.75 105 ILE A N 1
ATOM 741 C CA . ILE A 1 105 ? 13.286 9.111 -37.159 1.00 89.75 105 ILE A CA 1
ATOM 742 C C . ILE A 1 105 ? 12.895 7.631 -37.241 1.00 89.75 105 ILE A C 1
ATOM 744 O O . ILE A 1 105 ? 13.306 6.928 -38.162 1.00 89.75 105 ILE A O 1
ATOM 748 N N . LEU A 1 106 ? 12.115 7.159 -36.270 1.00 88.62 106 LEU A N 1
ATOM 749 C CA . LEU A 1 106 ? 11.593 5.796 -36.170 1.00 88.62 106 LEU A CA 1
ATOM 750 C C . LEU A 1 106 ? 10.071 5.836 -36.368 1.00 88.62 106 LEU A C 1
ATOM 752 O O . LEU A 1 106 ? 9.312 6.122 -35.440 1.00 88.62 106 LEU A O 1
ATOM 756 N N . GLY A 1 107 ? 9.617 5.591 -37.601 1.00 88.88 107 GLY A N 1
ATOM 757 C CA . GLY A 1 107 ? 8.216 5.795 -37.981 1.00 88.88 107 GLY A CA 1
ATOM 758 C C . GLY A 1 107 ? 7.860 7.284 -37.971 1.00 88.88 107 GLY A C 1
ATOM 759 O O . GLY A 1 107 ? 8.474 8.066 -38.688 1.00 88.88 107 GLY A O 1
ATOM 760 N N . SER A 1 108 ? 6.885 7.684 -37.153 1.00 89.81 108 SER A N 1
ATOM 761 C CA . SER A 1 108 ? 6.538 9.097 -36.925 1.00 89.81 108 SER A CA 1
ATOM 762 C C . SER A 1 108 ? 7.235 9.715 -35.706 1.00 89.81 108 SER A C 1
ATOM 764 O O . SER A 1 108 ? 7.004 10.885 -35.410 1.00 89.81 108 SER A O 1
ATOM 766 N N . SER A 1 109 ? 8.041 8.941 -34.971 1.00 90.19 109 SER A N 1
ATOM 767 C CA . SER A 1 109 ? 8.706 9.394 -33.747 1.00 90.19 109 SER A CA 1
ATOM 768 C C . SER A 1 109 ? 10.139 9.819 -34.034 1.00 90.19 109 SER A C 1
ATOM 770 O O . SER A 1 109 ? 10.897 9.095 -34.676 1.00 90.19 109 SER A O 1
ATOM 772 N N . THR A 1 110 ? 10.533 10.970 -33.508 1.00 89.44 110 THR A N 1
ATOM 773 C CA . THR A 1 110 ? 11.897 11.486 -33.623 1.00 89.44 110 THR A CA 1
ATOM 774 C C . THR A 1 110 ? 12.659 11.179 -32.341 1.00 89.44 110 THR A C 1
ATOM 776 O O . THR A 1 110 ? 12.218 11.575 -31.271 1.00 89.44 110 THR A O 1
ATOM 779 N N . LEU A 1 111 ? 13.798 10.493 -32.441 1.00 89.69 111 LEU A N 1
ATOM 780 C CA . LEU A 1 111 ? 14.745 10.333 -31.341 1.00 89.69 111 LEU A CA 1
ATOM 781 C C . LEU A 1 111 ? 15.826 11.414 -31.458 1.00 89.69 111 LEU A C 1
ATOM 783 O O . LEU A 1 111 ? 16.703 11.352 -32.329 1.00 89.69 111 LEU A O 1
ATOM 787 N N . THR A 1 112 ? 15.745 12.416 -30.590 1.00 87.81 112 THR A N 1
ATOM 788 C CA . THR A 1 112 ? 16.736 13.489 -30.459 1.00 87.81 112 THR A CA 1
ATOM 789 C C . THR A 1 112 ? 17.846 13.107 -29.477 1.00 87.81 112 THR A C 1
ATOM 791 O O . THR A 1 112 ? 17.762 12.120 -28.741 1.00 87.81 112 THR A O 1
ATOM 794 N N . SER A 1 113 ? 18.898 13.926 -29.420 1.00 85.94 113 SER A N 1
ATOM 795 C CA . SER A 1 113 ? 19.970 13.784 -28.430 1.00 85.94 113 SER A CA 1
ATOM 796 C C . SER A 1 113 ? 19.469 13.901 -26.985 1.00 85.94 113 SER A C 1
ATOM 798 O O . SER A 1 113 ? 19.971 13.190 -26.114 1.00 85.94 113 SER A O 1
ATOM 800 N N . THR A 1 114 ? 18.464 14.744 -26.722 1.00 88.31 114 THR A N 1
ATOM 801 C CA . THR A 1 114 ? 17.870 14.902 -25.387 1.00 88.31 114 THR A CA 1
ATOM 802 C C . THR A 1 114 ? 17.165 13.626 -24.945 1.00 88.31 114 THR A C 1
ATOM 804 O O . THR A 1 114 ? 17.439 13.133 -23.853 1.00 88.31 114 THR A O 1
ATOM 807 N N . GLU A 1 115 ? 16.312 13.044 -25.788 1.00 89.44 115 GLU A N 1
ATOM 808 C CA . GLU A 1 115 ? 15.612 11.803 -25.432 1.00 89.44 115 GLU A CA 1
ATOM 809 C C . GLU A 1 115 ? 16.586 10.631 -25.309 1.00 89.44 115 GLU A C 1
ATOM 811 O O . GLU A 1 115 ? 16.524 9.891 -24.329 1.00 89.44 115 GLU A O 1
ATOM 816 N N . ALA A 1 116 ? 17.552 10.504 -26.228 1.00 89.00 116 ALA A N 1
ATOM 817 C CA . ALA A 1 116 ? 18.608 9.498 -26.120 1.00 89.00 116 ALA A CA 1
ATOM 818 C C . ALA A 1 116 ? 19.391 9.633 -24.801 1.00 89.00 116 ALA A C 1
ATOM 820 O O . ALA A 1 116 ? 19.753 8.628 -24.181 1.00 89.00 116 ALA A O 1
ATOM 821 N N . SER A 1 117 ? 19.593 10.864 -24.315 1.00 90.31 117 SER A N 1
ATOM 822 C CA . SER A 1 117 ? 20.259 11.107 -23.037 1.00 90.31 117 SER A CA 1
ATOM 823 C C . SER A 1 117 ? 19.507 10.500 -21.849 1.00 90.31 117 SER A C 1
ATOM 825 O O . SER A 1 117 ? 20.155 10.100 -20.885 1.00 90.31 117 SER A O 1
ATOM 827 N N . TYR A 1 118 ? 18.181 10.350 -21.904 1.00 94.56 118 TYR A N 1
ATOM 828 C CA . TYR A 1 118 ? 17.406 9.730 -20.824 1.00 94.56 118 TYR A CA 1
ATOM 829 C C . TYR A 1 118 ? 17.627 8.213 -20.716 1.00 94.56 118 TYR A C 1
ATOM 831 O O . TYR A 1 118 ? 17.362 7.645 -19.657 1.00 94.56 118 TYR A O 1
ATOM 839 N N . LEU A 1 119 ? 18.113 7.567 -21.783 1.00 91.62 119 LEU A N 1
ATOM 840 C CA . LEU A 1 119 ? 18.263 6.110 -21.881 1.00 91.62 119 LEU A CA 1
ATOM 841 C C . LEU A 1 119 ? 19.705 5.622 -21.657 1.00 91.62 119 LEU A C 1
ATOM 843 O O . LEU A 1 119 ? 19.917 4.458 -21.321 1.00 91.62 119 LEU A O 1
ATOM 847 N N . ILE A 1 120 ? 20.710 6.480 -21.846 1.00 89.88 120 ILE A N 1
ATOM 848 C CA . ILE A 1 120 ? 22.119 6.094 -21.674 1.00 89.88 120 ILE A CA 1
ATOM 849 C C . ILE A 1 120 ? 22.532 6.033 -20.195 1.00 89.88 120 ILE A C 1
ATOM 851 O O . ILE A 1 120 ? 22.185 6.909 -19.399 1.00 89.88 120 ILE A O 1
ATOM 855 N N . GLY A 1 121 ? 23.341 5.024 -19.849 1.00 90.25 121 GLY A N 1
ATOM 856 C CA . GLY A 1 121 ? 23.931 4.868 -18.511 1.00 90.25 121 GLY A CA 1
ATOM 857 C C . GLY A 1 121 ? 22.969 4.366 -17.428 1.00 90.25 121 GLY A C 1
ATOM 858 O O . GLY A 1 121 ? 23.282 4.485 -16.244 1.00 90.25 121 GLY A O 1
ATOM 859 N N . LEU A 1 122 ? 21.816 3.822 -17.831 1.00 95.00 122 LEU A N 1
ATOM 860 C CA . LEU A 1 122 ? 20.822 3.247 -16.931 1.00 95.00 122 LEU A CA 1
ATOM 861 C C . LEU A 1 122 ? 21.342 1.987 -16.234 1.00 95.00 122 LEU A C 1
ATOM 863 O O . LEU A 1 122 ? 21.842 1.067 -16.881 1.00 95.00 122 LEU A O 1
ATOM 867 N N . THR A 1 123 ? 21.103 1.905 -14.927 1.00 95.38 123 THR A N 1
ATOM 868 C CA . THR A 1 123 ? 21.158 0.647 -14.175 1.00 95.38 123 THR A CA 1
ATOM 869 C C . THR A 1 123 ? 19.730 0.166 -13.947 1.00 95.38 123 THR A C 1
ATOM 871 O O . THR A 1 123 ? 18.939 0.857 -13.305 1.00 95.38 123 THR A O 1
ATOM 874 N N . THR A 1 124 ? 19.378 -1.015 -14.458 1.00 96.31 124 THR A N 1
ATOM 875 C CA . THR A 1 124 ? 18.012 -1.554 -14.341 1.00 96.31 124 THR A CA 1
ATOM 876 C C . THR A 1 124 ? 17.559 -1.634 -12.883 1.00 96.3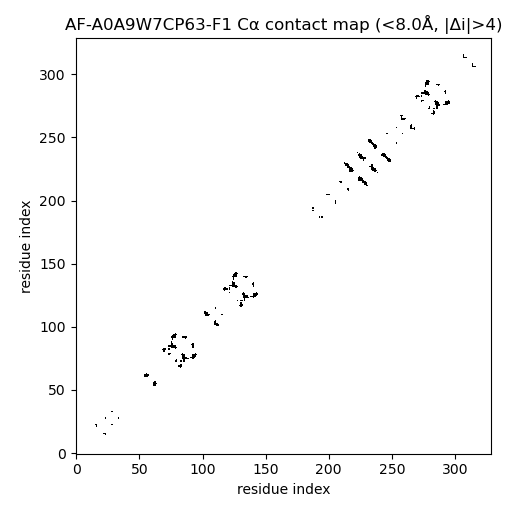1 124 THR A C 1
ATOM 878 O O . THR A 1 124 ? 18.270 -2.202 -12.052 1.00 96.31 124 THR A O 1
ATOM 881 N N . GLY A 1 125 ? 16.377 -1.100 -12.568 1.00 96.62 125 GLY A N 1
ATOM 882 C CA . GLY A 1 125 ? 15.821 -1.093 -11.210 1.00 96.62 125 GLY A CA 1
ATOM 883 C C . GLY A 1 125 ? 16.432 -0.066 -10.252 1.00 96.62 125 GLY A C 1
ATOM 884 O O . GLY A 1 125 ? 16.153 -0.115 -9.052 1.00 96.62 125 GLY A O 1
ATOM 885 N N . VAL A 1 126 ? 17.240 0.876 -10.740 1.00 97.06 126 VAL A N 1
ATOM 886 C CA . VAL A 1 126 ? 17.734 2.014 -9.952 1.00 97.06 126 VAL A CA 1
ATOM 887 C C . VAL A 1 126 ? 17.271 3.302 -10.621 1.00 97.06 126 VAL A C 1
ATOM 889 O O . VAL A 1 126 ? 17.667 3.601 -11.746 1.00 97.06 126 VAL A O 1
ATOM 892 N N . ALA A 1 127 ? 16.437 4.082 -9.936 1.00 97.69 127 ALA A N 1
ATOM 893 C CA . ALA A 1 127 ? 16.071 5.409 -10.408 1.00 97.69 127 ALA A CA 1
ATOM 8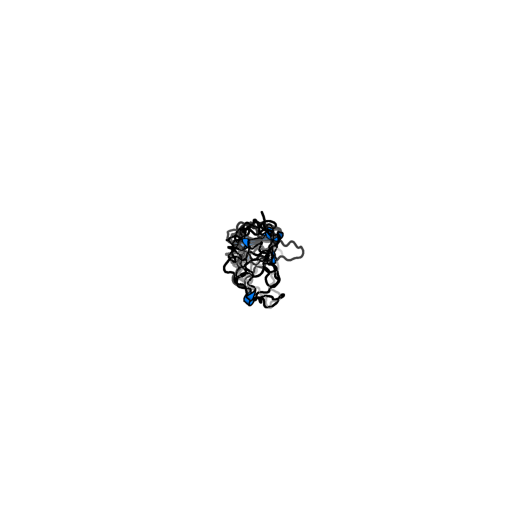94 C C . ALA A 1 127 ? 17.298 6.335 -10.348 1.00 97.69 127 ALA A C 1
ATOM 896 O O . ALA A 1 127 ? 17.948 6.467 -9.309 1.00 97.69 127 ALA A O 1
ATOM 897 N N . GLN A 1 128 ? 17.610 6.978 -11.472 1.00 96.06 128 GLN A N 1
ATOM 898 C CA . GLN A 1 128 ? 18.684 7.961 -11.603 1.00 96.06 128 GLN A CA 1
ATOM 899 C C . GLN A 1 128 ? 18.088 9.319 -11.985 1.00 96.06 128 GLN A C 1
ATOM 901 O O . GLN A 1 128 ? 17.093 9.395 -12.707 1.00 96.06 128 GLN A O 1
ATOM 906 N N . ALA A 1 129 ? 18.701 10.406 -11.512 1.00 95.25 129 ALA A N 1
ATOM 907 C CA . ALA A 1 129 ? 18.233 11.755 -11.817 1.00 95.25 129 ALA A CA 1
ATOM 908 C C . ALA A 1 129 ? 18.253 12.022 -13.332 1.00 95.25 129 ALA A C 1
ATOM 910 O O . ALA A 1 129 ? 19.246 11.744 -14.003 1.00 95.25 129 ALA A O 1
ATOM 911 N N . ASN A 1 130 ? 17.171 12.610 -13.852 1.00 94.25 130 ASN A N 1
ATOM 912 C CA . ASN A 1 130 ? 17.018 12.996 -15.261 1.00 94.25 130 ASN A CA 1
ATOM 913 C C . ASN A 1 130 ? 17.125 11.829 -16.261 1.00 94.25 130 ASN A C 1
ATOM 915 O O . ASN A 1 130 ? 17.503 12.040 -17.414 1.00 94.25 130 ASN A O 1
ATOM 919 N N . LYS A 1 131 ? 16.826 10.599 -15.829 1.00 96.19 131 LYS A N 1
ATOM 920 C CA . LYS A 1 131 ? 16.824 9.403 -16.677 1.00 96.19 131 LYS A CA 1
ATOM 921 C C . LYS A 1 131 ? 15.462 8.717 -16.673 1.00 96.19 131 LYS A C 1
ATOM 923 O O . LYS A 1 131 ? 14.625 8.972 -15.807 1.00 96.19 131 LYS A O 1
ATOM 928 N N . ALA A 1 132 ? 15.259 7.822 -17.634 1.00 95.62 132 ALA A N 1
ATOM 929 C CA . ALA A 1 132 ? 14.122 6.914 -17.617 1.00 95.62 132 ALA A CA 1
ATOM 930 C C . ALA A 1 132 ? 14.195 5.972 -16.400 1.00 95.62 132 ALA A C 1
ATOM 932 O O . ALA A 1 132 ? 15.273 5.553 -15.981 1.00 95.62 132 ALA A O 1
ATOM 933 N N . ILE A 1 133 ? 13.041 5.604 -15.842 1.00 96.31 133 ILE A N 1
ATOM 934 C CA . ILE A 1 133 ? 12.959 4.588 -14.788 1.00 96.31 133 ILE A CA 1
ATOM 935 C C . ILE A 1 133 ? 12.690 3.241 -15.453 1.00 96.31 133 ILE A C 1
ATOM 937 O O . ILE A 1 133 ? 11.741 3.093 -16.219 1.00 96.31 133 ILE A O 1
ATOM 941 N N . THR A 1 134 ? 13.521 2.253 -15.140 1.00 96.19 134 THR A N 1
ATOM 942 C CA . THR A 1 134 ? 13.348 0.863 -15.573 1.00 96.19 134 THR A CA 1
ATOM 943 C C . THR A 1 134 ? 13.274 -0.040 -14.355 1.00 96.19 134 THR A C 1
ATOM 945 O O . THR A 1 134 ? 13.792 0.293 -13.288 1.00 96.19 134 THR A O 1
ATOM 948 N N . VAL A 1 135 ? 12.647 -1.198 -14.515 1.00 97.31 135 VAL A N 1
ATOM 949 C CA . VAL A 1 135 ? 12.628 -2.245 -13.494 1.00 97.31 135 VAL A CA 1
ATOM 950 C C . VAL A 1 135 ? 13.799 -3.208 -13.693 1.00 97.31 135 VAL A C 1
ATOM 952 O O . VAL A 1 135 ? 14.292 -3.364 -14.810 1.00 97.31 135 VAL A O 1
ATOM 955 N N . ASN A 1 136 ? 14.264 -3.857 -12.624 1.00 96.56 136 ASN A N 1
ATOM 956 C CA . ASN A 1 136 ? 15.224 -4.961 -12.751 1.00 96.56 136 ASN A CA 1
ATOM 957 C C . ASN A 1 136 ? 14.528 -6.289 -13.112 1.00 96.56 136 ASN A C 1
ATOM 959 O O . ASN A 1 136 ? 13.308 -6.345 -13.260 1.00 96.56 136 ASN A O 1
ATOM 963 N N . GLY A 1 137 ? 15.299 -7.378 -13.217 1.00 97.88 137 GLY A N 1
ATOM 964 C CA . GLY A 1 137 ? 14.774 -8.713 -13.543 1.00 97.88 137 GLY A CA 1
ATOM 965 C C . GLY A 1 137 ? 13.739 -9.272 -12.553 1.00 97.88 137 GLY A C 1
ATOM 966 O O . GLY A 1 137 ? 13.044 -10.225 -12.880 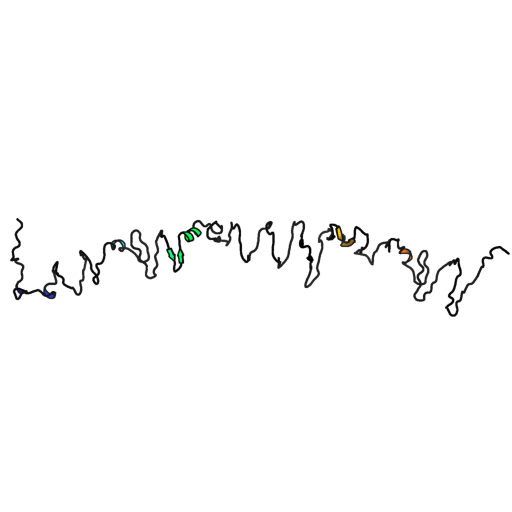1.00 97.88 137 GLY A O 1
ATOM 967 N N . SER A 1 138 ? 13.600 -8.671 -11.368 1.00 97.00 138 SER A N 1
ATOM 968 C CA . SER A 1 138 ? 12.583 -9.011 -10.363 1.00 97.00 138 SER A CA 1
ATOM 969 C C . SER A 1 138 ? 11.457 -7.975 -10.280 1.00 97.00 138 SER A C 1
ATOM 971 O O . SER A 1 138 ? 10.713 -7.970 -9.306 1.00 97.00 138 SER A O 1
ATOM 973 N N . LEU A 1 139 ? 11.341 -7.091 -11.275 1.00 96.19 139 LEU A N 1
ATOM 974 C CA . LEU A 1 139 ? 10.355 -6.009 -11.338 1.00 96.19 139 LEU A CA 1
ATOM 975 C C . LEU A 1 139 ? 10.484 -4.950 -10.223 1.00 96.19 139 LEU A C 1
ATOM 977 O O . LEU A 1 139 ? 9.527 -4.241 -9.923 1.00 96.19 139 LEU A O 1
ATOM 981 N N . ASN A 1 140 ? 11.672 -4.803 -9.630 1.00 95.81 140 ASN A N 1
ATOM 982 C CA . ASN A 1 140 ? 11.918 -3.842 -8.553 1.00 95.81 140 ASN A CA 1
ATOM 983 C C . ASN A 1 140 ? 12.502 -2.521 -9.069 1.00 95.81 140 ASN A C 1
ATOM 985 O O . ASN A 1 140 ? 13.232 -2.498 -10.065 1.00 95.81 140 ASN A O 1
ATOM 989 N N . VAL A 1 141 ? 12.237 -1.441 -8.325 1.00 96.69 141 VAL A N 1
ATOM 990 C CA . VAL A 1 141 ? 12.853 -0.115 -8.485 1.00 96.69 141 VAL A CA 1
ATOM 991 C C . VAL A 1 141 ? 13.314 0.399 -7.120 1.00 96.69 141 VAL A C 1
ATOM 993 O O . VAL A 1 141 ? 12.593 0.288 -6.133 1.00 96.69 141 VAL A O 1
ATOM 996 N N . SER A 1 142 ? 14.508 0.982 -7.067 1.00 96.06 142 SER A N 1
ATOM 997 C CA . SER A 1 142 ? 15.096 1.624 -5.886 1.00 96.06 142 SER A CA 1
ATOM 998 C C . SER A 1 142 ? 15.487 3.081 -6.175 1.00 96.06 142 SER A C 1
ATOM 1000 O O . SER A 1 142 ? 15.430 3.525 -7.321 1.00 96.06 142 SER A O 1
ATOM 1002 N N . SER A 1 143 ? 15.877 3.830 -5.138 1.00 96.50 143 SER A N 1
ATOM 1003 C CA . SER A 1 143 ? 16.389 5.214 -5.233 1.00 96.50 143 SER A CA 1
ATOM 1004 C C . SER A 1 143 ? 15.396 6.287 -5.707 1.00 96.50 143 SER A C 1
ATOM 1006 O O . SER A 1 143 ? 15.801 7.382 -6.092 1.00 96.50 143 SER A O 1
ATOM 1008 N N . ILE A 1 144 ? 14.088 6.024 -5.640 1.00 96.12 144 ILE A N 1
ATOM 1009 C CA . ILE A 1 144 ? 13.074 7.073 -5.811 1.00 96.12 144 ILE A CA 1
ATOM 1010 C C . ILE A 1 144 ? 13.025 7.916 -4.531 1.00 96.12 144 ILE A C 1
ATOM 1012 O O . ILE A 1 144 ? 12.686 7.406 -3.469 1.00 96.12 144 ILE A O 1
ATOM 1016 N N . ASN A 1 145 ? 13.345 9.208 -4.636 1.00 95.69 145 ASN A N 1
ATOM 1017 C CA . ASN A 1 145 ? 13.315 10.131 -3.494 1.00 95.69 145 ASN A CA 1
ATOM 1018 C C . ASN A 1 145 ? 11.885 10.507 -3.067 1.00 95.69 145 ASN A C 1
ATOM 1020 O O . ASN A 1 145 ? 11.580 10.564 -1.882 1.00 95.69 145 ASN A O 1
ATOM 1024 N N . ASN A 1 146 ? 11.005 10.779 -4.034 1.00 94.12 146 ASN A N 1
ATOM 1025 C CA . ASN A 1 146 ? 9.599 11.088 -3.789 1.00 94.12 146 ASN A CA 1
ATOM 1026 C C . ASN A 1 146 ? 8.744 10.524 -4.929 1.00 94.12 146 ASN A C 1
ATOM 1028 O O . ASN A 1 146 ? 9.093 10.698 -6.098 1.00 94.12 146 ASN A O 1
ATOM 1032 N N . LEU A 1 147 ? 7.632 9.873 -4.589 1.00 92.81 147 LEU A N 1
ATOM 1033 C CA . LEU A 1 147 ? 6.670 9.331 -5.544 1.00 92.81 147 LEU A CA 1
ATOM 1034 C C . LEU A 1 147 ? 5.307 9.976 -5.295 1.00 92.81 147 LEU A C 1
ATOM 1036 O O . LEU A 1 147 ? 4.627 9.645 -4.328 1.00 92.81 147 LEU A O 1
ATOM 1040 N N . SER A 1 148 ? 4.909 10.886 -6.183 1.00 94.12 148 SER A N 1
ATOM 1041 C CA . SER A 1 148 ? 3.557 11.444 -6.202 1.00 94.12 148 SER A CA 1
ATOM 1042 C C . SER A 1 148 ? 2.717 10.689 -7.228 1.00 94.12 148 SER A C 1
ATOM 1044 O O . SER A 1 148 ? 3.085 10.623 -8.400 1.00 94.12 148 SER A O 1
ATOM 1046 N N . ALA A 1 149 ? 1.607 10.106 -6.789 1.00 92.94 149 ALA A N 1
ATOM 1047 C CA . ALA A 1 149 ? 0.666 9.375 -7.630 1.00 92.94 149 ALA A CA 1
ATOM 1048 C C . ALA A 1 149 ? -0.761 9.596 -7.110 1.00 92.94 149 ALA A C 1
ATOM 1050 O O . ALA A 1 149 ? -0.960 9.799 -5.914 1.00 92.94 149 ALA A O 1
ATOM 1051 N N . SER A 1 150 ? -1.763 9.522 -7.990 1.00 93.12 150 SER A N 1
ATOM 1052 C CA . SER A 1 150 ? -3.180 9.580 -7.588 1.00 93.12 150 SER A CA 1
ATOM 1053 C C . SER A 1 150 ? -3.611 8.367 -6.756 1.00 93.12 150 SER A C 1
ATOM 1055 O O . SER A 1 150 ? -4.565 8.448 -5.987 1.00 93.12 150 SER A O 1
ATOM 1057 N N . GLY A 1 151 ? -2.895 7.250 -6.888 1.00 89.81 151 GLY A N 1
ATOM 1058 C CA . GLY A 1 151 ? -3.060 6.056 -6.077 1.00 89.81 151 GLY A CA 1
ATOM 1059 C C . GLY A 1 151 ? -1.845 5.143 -6.197 1.00 89.81 151 GLY A C 1
ATOM 1060 O O . GLY A 1 151 ? -1.170 5.114 -7.225 1.00 89.81 151 GLY A O 1
ATOM 1061 N N . ILE A 1 152 ? -1.574 4.389 -5.135 1.00 91.00 152 ILE A N 1
ATOM 1062 C CA . ILE A 1 152 ? -0.510 3.387 -5.082 1.00 91.00 152 ILE A CA 1
ATOM 1063 C C . ILE A 1 152 ? -1.146 2.066 -4.648 1.00 91.00 152 ILE A C 1
ATOM 1065 O O . ILE A 1 152 ? -1.576 1.931 -3.507 1.00 91.00 152 ILE A O 1
ATOM 1069 N N . THR A 1 153 ? -1.206 1.092 -5.558 1.00 90.94 153 THR A N 1
ATOM 1070 C CA . THR A 1 153 ? -1.688 -0.265 -5.251 1.00 90.94 153 THR A CA 1
ATOM 1071 C C . THR A 1 153 ? -0.481 -1.169 -5.033 1.00 90.94 153 THR A C 1
ATOM 1073 O O . THR A 1 153 ? 0.046 -1.740 -5.982 1.00 90.94 153 THR A O 1
ATOM 1076 N N . MET A 1 154 ? 0.012 -1.238 -3.796 1.00 85.94 154 MET A N 1
ATOM 1077 C CA . MET A 1 154 ? 1.191 -2.029 -3.425 1.00 85.94 154 MET A CA 1
ATOM 1078 C C . MET A 1 154 ? 1.075 -2.552 -1.988 1.00 85.94 154 MET A C 1
ATOM 1080 O O . MET A 1 154 ? 0.242 -2.094 -1.209 1.00 85.94 154 MET A O 1
ATOM 1084 N N . THR A 1 155 ? 1.950 -3.488 -1.620 1.00 88.44 155 THR A N 1
ATOM 1085 C CA . THR A 1 155 ? 2.182 -3.895 -0.227 1.00 88.44 155 THR A CA 1
ATOM 1086 C C . THR A 1 155 ? 3.383 -3.144 0.333 1.00 88.44 155 THR A C 1
ATOM 1088 O O . THR A 1 155 ? 4.447 -3.151 -0.289 1.00 88.44 155 THR A O 1
ATOM 1091 N N . ILE A 1 156 ? 3.266 -2.562 1.525 1.00 88.25 156 ILE A N 1
ATOM 1092 C CA . ILE A 1 156 ? 4.430 -1.993 2.209 1.00 88.25 156 ILE A CA 1
ATOM 1093 C C . ILE A 1 156 ? 5.030 -3.072 3.113 1.00 88.25 156 ILE A C 1
ATOM 1095 O O . ILE A 1 156 ? 4.389 -3.511 4.060 1.00 88.25 156 ILE A O 1
ATOM 1099 N N . GLN A 1 157 ? 6.244 -3.525 2.796 1.00 84.44 157 GLN A N 1
ATOM 1100 C CA . GLN A 1 157 ? 6.869 -4.687 3.449 1.00 84.44 157 GLN A CA 1
ATOM 1101 C C . GLN A 1 157 ? 7.793 -4.325 4.626 1.00 84.44 157 GLN A C 1
ATOM 1103 O O . GLN A 1 157 ? 8.212 -5.203 5.376 1.00 84.44 157 GLN A O 1
ATOM 1108 N N . THR A 1 158 ? 8.159 -3.052 4.796 1.00 79.06 158 THR A N 1
ATOM 1109 C CA . THR A 1 158 ? 9.100 -2.635 5.845 1.00 79.06 158 THR A CA 1
ATOM 1110 C C . THR A 1 158 ? 8.447 -2.700 7.224 1.00 79.06 158 THR A C 1
ATOM 1112 O O . THR A 1 158 ? 7.441 -2.031 7.452 1.00 79.06 158 THR A O 1
ATOM 1115 N N . ALA A 1 159 ? 9.051 -3.439 8.162 1.00 76.94 159 ALA A N 1
ATOM 1116 C CA . ALA A 1 159 ? 8.503 -3.635 9.510 1.00 76.94 159 ALA A CA 1
ATOM 1117 C C . ALA A 1 159 ? 8.303 -2.322 10.297 1.00 76.94 159 ALA A C 1
ATOM 1119 O O . ALA A 1 159 ? 7.360 -2.208 11.072 1.00 76.94 159 ALA A O 1
ATOM 1120 N N . ALA A 1 160 ? 9.172 -1.326 10.090 1.00 84.19 160 ALA A N 1
ATOM 1121 C CA . ALA A 1 160 ? 9.045 0.003 10.682 1.00 84.19 160 ALA A CA 1
ATOM 1122 C C . ALA A 1 160 ? 8.641 1.025 9.612 1.00 84.19 160 ALA A C 1
ATOM 1124 O O . ALA A 1 160 ? 9.314 1.163 8.591 1.00 84.19 160 ALA A O 1
ATOM 1125 N N . GLN A 1 161 ? 7.571 1.775 9.875 1.00 87.81 161 GLN A N 1
ATOM 1126 C CA . GLN A 1 161 ? 7.063 2.838 9.003 1.00 87.81 161 GLN A CA 1
ATOM 1127 C C . GLN A 1 161 ? 7.015 4.188 9.749 1.00 87.81 161 GLN A C 1
ATOM 1129 O O . GLN A 1 161 ? 5.941 4.765 9.904 1.00 87.81 161 GLN A O 1
ATOM 1134 N N . PRO A 1 162 ? 8.153 4.719 10.239 1.00 87.31 162 PRO A N 1
ATOM 1135 C CA . PRO A 1 162 ? 8.168 5.911 11.100 1.00 87.31 162 PRO A CA 1
ATOM 1136 C C . PRO A 1 162 ? 7.672 7.188 10.404 1.00 87.31 162 PRO A C 1
ATOM 1138 O O . PRO A 1 162 ? 7.323 8.154 11.071 1.00 87.31 162 PRO A O 1
ATOM 1141 N N . ASN A 1 163 ? 7.636 7.191 9.069 1.00 88.69 163 ASN A N 1
ATOM 1142 C CA . ASN A 1 163 ? 7.326 8.367 8.259 1.00 88.69 163 ASN A CA 1
ATOM 1143 C C . ASN A 1 163 ? 5.890 8.379 7.704 1.00 88.69 163 ASN A C 1
ATOM 1145 O O . ASN A 1 163 ? 5.561 9.262 6.915 1.00 88.69 163 ASN A O 1
ATOM 1149 N N . ILE A 1 164 ? 5.022 7.437 8.098 1.00 90.19 164 ILE A N 1
ATOM 11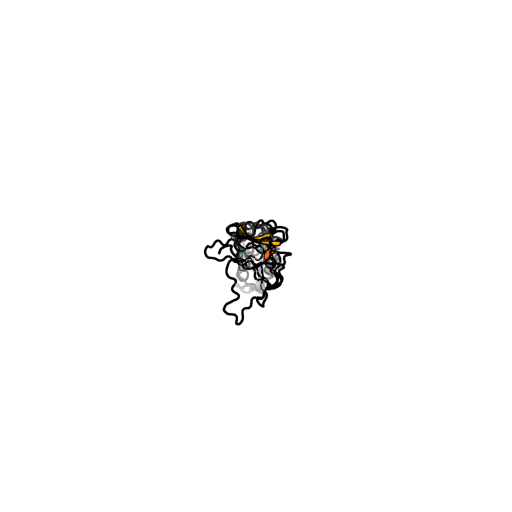50 C CA . ILE A 1 164 ? 3.583 7.554 7.815 1.00 90.19 164 ILE A CA 1
ATOM 1151 C C . ILE A 1 164 ? 2.981 8.505 8.853 1.00 90.19 164 ILE A C 1
ATOM 1153 O O . ILE A 1 164 ? 2.653 8.104 9.965 1.00 90.19 164 ILE A O 1
ATOM 1157 N N . THR A 1 165 ? 2.875 9.786 8.496 1.00 90.06 165 THR A N 1
ATOM 1158 C CA . THR A 1 165 ? 2.396 10.851 9.398 1.00 90.06 165 THR A CA 1
ATOM 1159 C C . THR A 1 165 ? 0.918 11.192 9.217 1.00 90.06 165 THR A C 1
ATOM 1161 O O . THR A 1 165 ? 0.321 11.813 10.093 1.00 90.06 165 THR A O 1
ATOM 1164 N N . SER A 1 166 ? 0.309 10.789 8.099 1.00 89.25 166 SER A N 1
ATOM 1165 C CA . SER A 1 166 ? -1.125 10.935 7.853 1.00 89.25 166 SER A CA 1
ATOM 1166 C C . SER A 1 166 ? -1.621 9.870 6.880 1.00 89.25 166 SER A C 1
ATOM 1168 O O . SER A 1 166 ? -0.900 9.438 5.980 1.00 89.25 166 SER A O 1
ATOM 1170 N N . LEU A 1 167 ? -2.864 9.450 7.081 1.00 88.94 167 LEU A N 1
ATOM 1171 C CA . LEU A 1 167 ? -3.631 8.613 6.169 1.00 88.94 167 LEU A CA 1
ATOM 1172 C C . LEU A 1 167 ? -5.022 9.240 6.046 1.00 88.94 167 LEU A C 1
ATOM 1174 O O . LEU A 1 167 ? -5.465 9.955 6.946 1.00 88.94 167 LEU A O 1
ATOM 1178 N N . GLY A 1 168 ? -5.713 8.960 4.942 1.00 88.50 168 GLY A N 1
ATOM 1179 C CA . GLY A 1 168 ? -7.162 9.135 4.888 1.00 88.50 168 GLY A CA 1
ATOM 1180 C C . GLY A 1 168 ? -7.857 8.063 5.735 1.00 88.50 168 GLY A C 1
ATOM 1181 O O . GLY A 1 168 ? -7.456 7.764 6.858 1.00 88.50 168 GLY A O 1
ATOM 1182 N N . ASN A 1 169 ? -8.873 7.412 5.173 1.00 90.88 169 ASN A N 1
ATOM 1183 C CA . ASN A 1 169 ? -9.516 6.279 5.837 1.00 90.88 169 ASN A CA 1
ATOM 1184 C C . ASN A 1 169 ? -8.612 5.035 5.784 1.00 90.88 169 ASN A C 1
ATOM 1186 O O . ASN A 1 169 ? -8.231 4.592 4.700 1.00 90.88 169 ASN A O 1
ATOM 1190 N N . LEU A 1 170 ? -8.321 4.431 6.940 1.00 92.50 170 LEU A N 1
ATOM 1191 C CA . LEU A 1 170 ? -7.648 3.133 7.029 1.00 92.50 170 LEU A CA 1
ATOM 1192 C C . LEU A 1 170 ? -8.694 2.010 7.088 1.00 92.50 170 LEU A C 1
ATOM 1194 O O . LEU A 1 170 ? -9.367 1.842 8.100 1.00 92.50 170 LEU A O 1
ATOM 1198 N N . THR A 1 171 ? -8.827 1.239 6.006 1.00 93.12 171 THR A N 1
ATOM 1199 C CA . THR A 1 171 ? -9.684 0.039 5.958 1.00 93.12 171 THR A CA 1
ATOM 1200 C C . THR A 1 171 ? -8.815 -1.212 6.034 1.00 93.12 171 THR A C 1
ATOM 1202 O O . THR A 1 171 ? -7.868 -1.349 5.263 1.00 93.12 171 THR A O 1
ATOM 1205 N N . LEU A 1 172 ? -9.134 -2.129 6.951 1.00 92.00 172 LEU A N 1
ATOM 1206 C CA . LEU A 1 172 ? -8.379 -3.362 7.180 1.00 92.00 172 LEU A CA 1
ATOM 1207 C C . LEU A 1 172 ? -9.263 -4.574 6.849 1.00 92.00 172 LEU A C 1
ATOM 1209 O O . LEU A 1 172 ? -10.279 -4.758 7.513 1.00 92.00 172 LEU A O 1
ATOM 1213 N N . PRO A 1 173 ? -8.904 -5.414 5.862 1.00 89.38 173 PRO A N 1
ATOM 1214 C CA . PRO A 1 173 ? -9.724 -6.568 5.481 1.00 89.38 173 PRO A CA 1
ATOM 1215 C C . PRO A 1 173 ? -9.660 -7.735 6.481 1.00 89.38 173 PRO A C 1
ATOM 1217 O O . PRO A 1 173 ? -10.497 -8.627 6.413 1.00 89.38 173 PRO A O 1
ATOM 1220 N N . ALA A 1 174 ? -8.670 -7.752 7.382 1.00 90.50 174 ALA A N 1
ATOM 1221 C CA . ALA A 1 174 ? -8.474 -8.822 8.361 1.00 90.50 174 ALA A CA 1
ATOM 1222 C C . ALA A 1 174 ? -8.395 -8.281 9.797 1.00 90.50 174 ALA A C 1
ATOM 1224 O O . ALA A 1 174 ? -9.366 -8.371 10.542 1.00 90.50 174 ALA A O 1
ATOM 1225 N N . SER A 1 175 ? -7.254 -7.713 10.200 1.00 91.50 175 SER A N 1
ATOM 1226 C CA . SER A 1 175 ? -7.040 -7.252 11.576 1.00 91.50 175 SER A CA 1
ATOM 1227 C C . SER A 1 175 ? -6.041 -6.100 11.673 1.00 91.50 175 SER A C 1
ATOM 1229 O O . SER A 1 175 ? -5.208 -5.895 10.790 1.00 91.50 175 SER A O 1
ATOM 1231 N N . LEU A 1 176 ? -6.106 -5.374 12.792 1.00 92.00 176 LEU A N 1
ATOM 1232 C CA . LEU A 1 176 ? -5.020 -4.531 13.289 1.00 92.00 176 LEU A CA 1
ATOM 1233 C C . LEU A 1 176 ? -4.313 -5.279 14.422 1.00 92.00 176 LEU A C 1
ATOM 1235 O O . LEU A 1 176 ? -4.949 -5.624 15.416 1.00 92.00 176 LEU A O 1
ATOM 1239 N N . THR A 1 177 ? -3.006 -5.503 14.303 1.00 90.00 177 THR A N 1
ATOM 1240 C CA . THR A 1 177 ? -2.189 -6.099 15.370 1.00 90.00 177 THR A CA 1
ATOM 1241 C C . THR A 1 177 ? -1.075 -5.137 15.750 1.00 90.00 177 THR A C 1
ATOM 1243 O O . THR A 1 177 ? -0.360 -4.638 14.887 1.00 90.00 177 THR A O 1
ATOM 1246 N N . ILE A 1 178 ? -0.924 -4.881 17.049 1.00 89.00 178 ILE A N 1
ATOM 1247 C CA . ILE A 1 178 ? 0.114 -4.003 17.592 1.00 89.00 178 ILE A CA 1
ATOM 1248 C C . ILE A 1 178 ? 0.970 -4.835 18.534 1.00 89.00 178 ILE A C 1
ATOM 1250 O O . ILE A 1 178 ? 0.508 -5.280 19.582 1.00 89.00 178 ILE A O 1
ATOM 1254 N N . THR A 1 179 ? 2.219 -5.060 18.145 1.00 86.56 179 THR A N 1
ATOM 1255 C CA . THR A 1 179 ? 3.199 -5.834 18.915 1.00 86.56 179 THR A CA 1
ATOM 1256 C C . THR A 1 179 ? 4.296 -4.895 19.389 1.00 86.56 179 THR A C 1
ATOM 1258 O O . THR A 1 179 ? 4.722 -4.024 18.637 1.00 86.56 179 THR A O 1
ATOM 1261 N N . ASN A 1 180 ? 4.750 -5.048 20.635 1.00 83.19 180 ASN A N 1
ATOM 1262 C CA . ASN A 1 180 ? 5.787 -4.207 21.257 1.00 83.19 180 ASN A CA 1
ATOM 1263 C C . ASN A 1 180 ? 5.455 -2.697 21.346 1.00 83.19 180 ASN A C 1
ATOM 1265 O O . ASN A 1 180 ? 6.277 -1.919 21.822 1.00 83.19 180 ASN A O 1
ATOM 1269 N N . GLY A 1 181 ? 4.272 -2.265 20.896 1.00 66.25 181 GLY A N 1
ATOM 1270 C CA . GLY A 1 181 ? 3.810 -0.882 20.977 1.00 66.25 181 GLY A CA 1
ATOM 1271 C C . GLY A 1 181 ? 3.298 -0.549 22.375 1.00 66.25 181 GLY A C 1
ATOM 1272 O O . GLY A 1 181 ? 2.593 -1.343 22.991 1.00 66.25 181 GLY A O 1
ATOM 1273 N N . THR A 1 182 ? 3.642 0.632 22.885 1.00 71.19 182 THR A N 1
ATOM 1274 C CA . THR A 1 182 ? 3.278 1.045 24.248 1.00 71.19 182 THR A CA 1
ATOM 1275 C C . THR A 1 182 ? 1.821 1.504 24.366 1.00 71.19 182 THR A C 1
ATOM 1277 O O . THR A 1 182 ? 1.217 1.277 25.411 1.00 71.19 182 THR A O 1
ATOM 1280 N N . THR A 1 183 ? 1.236 2.128 23.328 1.00 83.25 183 THR A N 1
ATOM 1281 C CA . THR A 1 183 ? -0.154 2.641 23.337 1.00 83.25 183 THR A CA 1
ATOM 1282 C C . THR A 1 183 ? -0.765 2.785 21.932 1.00 83.25 183 THR A C 1
ATOM 1284 O O . THR A 1 183 ? -0.056 3.093 20.976 1.00 83.25 183 THR A O 1
ATOM 1287 N N . ILE A 1 184 ? -2.093 2.631 21.819 1.00 90.56 184 ILE A N 1
ATOM 1288 C CA . ILE A 1 184 ? -2.895 3.233 20.737 1.00 90.56 184 ILE A CA 1
ATOM 1289 C C . ILE A 1 184 ? -3.334 4.609 21.236 1.00 90.56 184 ILE A C 1
ATOM 1291 O O . ILE A 1 184 ? -4.082 4.687 22.211 1.00 90.56 184 ILE A O 1
ATOM 1295 N N . SER A 1 185 ? -2.883 5.683 20.590 1.00 88.88 185 SER A N 1
ATOM 1296 C CA . SER A 1 185 ? -3.322 7.045 20.907 1.00 88.88 185 SER A CA 1
ATOM 1297 C C . SER A 1 185 ? -4.222 7.566 19.795 1.00 88.88 185 SER A C 1
ATOM 1299 O O . SER A 1 185 ? -3.810 7.614 18.638 1.00 88.88 185 SER A O 1
ATOM 1301 N N . ILE A 1 186 ? -5.451 7.946 20.143 1.00 90.25 186 ILE A N 1
ATOM 1302 C CA . ILE A 1 186 ? -6.402 8.564 19.219 1.00 90.25 186 ILE A CA 1
ATOM 1303 C C . ILE A 1 186 ? -6.761 9.930 19.796 1.00 90.25 186 ILE A C 1
ATOM 1305 O O . ILE A 1 186 ? -7.407 10.018 20.839 1.00 90.25 186 ILE A O 1
ATOM 1309 N N . THR A 1 187 ? -6.315 10.992 19.127 1.00 87.56 187 THR A N 1
ATOM 1310 C CA . THR A 1 187 ? -6.485 12.370 19.595 1.00 87.56 187 THR A CA 1
ATOM 1311 C C . THR A 1 187 ? -7.392 13.124 18.643 1.00 87.56 187 THR A C 1
ATOM 1313 O O . THR A 1 187 ? -7.062 13.318 17.477 1.00 87.56 187 THR A O 1
ATOM 1316 N N . ASN A 1 188 ? -8.516 13.603 19.162 1.00 88.06 188 ASN A N 1
ATOM 1317 C CA . ASN A 1 188 ? -9.354 14.561 18.466 1.00 88.06 188 ASN A CA 1
ATOM 1318 C C . ASN A 1 188 ? -8.970 15.977 18.916 1.00 88.06 188 ASN A C 1
ATOM 1320 O O . ASN A 1 188 ? -9.215 16.358 20.057 1.00 88.06 188 ASN A O 1
ATOM 1324 N N . THR A 1 189 ? -8.311 16.734 18.042 1.00 85.94 189 THR A N 1
ATOM 1325 C CA . THR A 1 189 ? -7.739 18.053 18.367 1.00 85.94 189 THR A CA 1
ATOM 1326 C C . THR A 1 189 ? -8.689 19.220 18.102 1.00 85.94 189 THR A C 1
ATOM 1328 O O . THR A 1 189 ? -8.352 20.362 18.410 1.00 85.94 189 THR A O 1
ATOM 1331 N N . THR A 1 190 ? -9.872 18.968 17.538 1.00 87.38 190 THR A N 1
ATOM 1332 C CA . THR A 1 190 ? -10.834 20.028 17.212 1.00 87.38 190 THR A CA 1
ATOM 1333 C C . THR A 1 190 ? -11.815 20.228 18.367 1.00 87.38 190 THR A C 1
ATOM 1335 O O . THR A 1 190 ? -12.478 19.296 18.807 1.00 87.38 190 THR A O 1
ATOM 1338 N N . SER A 1 191 ? -11.919 21.458 18.874 1.00 78.31 191 SER A N 1
ATOM 1339 C CA . SER A 1 191 ? -12.659 21.794 20.104 1.00 78.31 191 SER A CA 1
ATOM 1340 C C . SER A 1 191 ? -14.185 21.639 20.014 1.00 78.31 191 SER A C 1
ATOM 1342 O O . SER A 1 191 ? -14.858 21.712 21.037 1.00 78.31 191 SER A O 1
ATOM 1344 N N . SER A 1 192 ? -14.736 21.420 18.816 1.00 77.56 192 SER A N 1
ATOM 1345 C CA . SER A 1 192 ? -16.182 21.346 18.555 1.00 77.56 192 SER A CA 1
ATOM 1346 C C . SER A 1 192 ? -16.636 19.995 17.984 1.00 77.56 192 SER A C 1
ATOM 1348 O O . SER A 1 192 ? -17.673 19.929 17.323 1.00 77.56 192 SER A O 1
ATOM 1350 N N . SER A 1 193 ? -15.887 18.912 18.189 1.00 83.25 193 SER A N 1
ATOM 1351 C CA . SER A 1 193 ? -16.239 17.599 17.636 1.00 83.25 193 SER A CA 1
ATOM 1352 C C . SER A 1 193 ? -16.363 16.518 18.709 1.00 83.25 193 SER A C 1
ATOM 1354 O O . SER A 1 193 ? -15.687 16.521 19.737 1.00 83.25 193 SER A O 1
ATOM 1356 N N . SER A 1 194 ? -17.257 15.563 18.463 1.00 86.12 194 SER A N 1
ATOM 1357 C CA . SER A 1 194 ? -17.391 14.366 19.288 1.00 86.12 194 SER A CA 1
ATOM 1358 C C . SER A 1 194 ? -16.356 13.326 18.868 1.00 86.12 194 SER A C 1
ATOM 1360 O O . SER A 1 194 ? -16.205 13.040 17.682 1.00 86.12 194 SER A O 1
ATOM 1362 N N . PHE A 1 195 ? -15.666 12.726 19.837 1.00 88.62 195 PHE A N 1
ATOM 1363 C CA . PHE A 1 195 ? -14.859 11.533 19.604 1.00 88.62 195 PHE A CA 1
ATOM 1364 C C . PHE A 1 195 ? -15.659 10.296 20.012 1.00 88.62 195 PHE A C 1
ATOM 1366 O O . PHE A 1 195 ? -15.981 10.130 21.186 1.00 88.62 195 PHE A O 1
ATOM 1373 N N . ASN A 1 196 ? -15.972 9.437 19.044 1.00 90.06 196 ASN A N 1
ATOM 1374 C CA . ASN A 1 196 ? -16.702 8.198 19.277 1.00 90.06 196 ASN A CA 1
ATOM 1375 C C . ASN A 1 196 ? -15.800 7.007 18.953 1.00 90.06 196 ASN A C 1
ATOM 1377 O O . ASN A 1 196 ? -15.227 6.940 17.867 1.00 90.06 196 ASN A O 1
ATOM 1381 N N . VAL A 1 197 ? -15.727 6.046 19.873 1.00 92.81 197 VAL A N 1
ATOM 1382 C CA . VAL A 1 197 ? -15.185 4.710 19.602 1.00 92.81 197 VAL A CA 1
ATOM 1383 C C . VAL A 1 197 ? -16.372 3.764 19.516 1.00 92.81 197 VAL A C 1
ATOM 1385 O O . VAL A 1 197 ? -17.025 3.504 20.522 1.00 92.81 197 VAL A O 1
ATOM 1388 N N . ILE A 1 198 ? -16.671 3.282 18.311 1.00 93.00 198 ILE A N 1
ATOM 1389 C CA . ILE A 1 198 ? -17.758 2.330 18.074 1.00 93.00 198 ILE A CA 1
ATOM 1390 C C . ILE A 1 198 ? -17.145 0.945 17.909 1.00 93.00 198 ILE A C 1
ATOM 1392 O O . ILE A 1 198 ? -16.297 0.731 17.046 1.00 93.00 198 ILE A O 1
ATOM 1396 N N . ILE A 1 199 ? -17.584 0.004 18.739 1.00 93.62 199 ILE A N 1
ATOM 1397 C CA . ILE A 1 199 ? -17.203 -1.403 18.655 1.00 93.62 199 ILE A CA 1
ATOM 1398 C C . ILE A 1 199 ? -18.476 -2.141 18.265 1.00 93.62 199 ILE A C 1
ATOM 1400 O O . ILE A 1 199 ? -19.398 -2.264 19.064 1.00 93.62 199 ILE A O 1
ATOM 1404 N N . GLN A 1 200 ? -18.552 -2.596 17.016 1.00 93.38 200 GLN A N 1
ATOM 1405 C CA . GLN A 1 200 ? -19.737 -3.240 16.437 1.00 93.38 200 GLN A CA 1
ATOM 1406 C C . GLN A 1 200 ? -19.374 -4.587 15.808 1.00 93.38 200 GLN A C 1
ATOM 1408 O O . GLN A 1 200 ? -18.282 -4.746 15.266 1.00 93.38 200 GLN A O 1
ATOM 1413 N N . ASN A 1 201 ? -20.281 -5.555 15.895 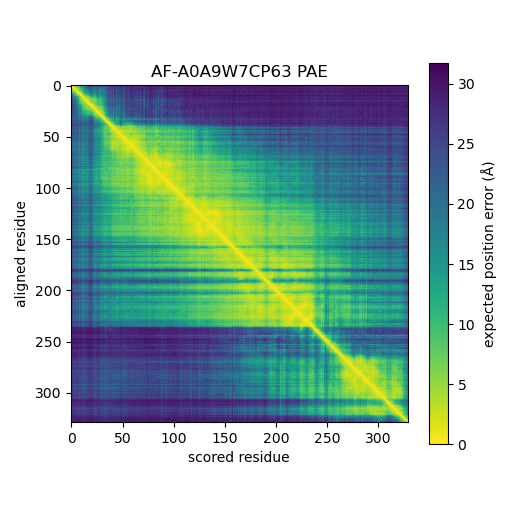1.00 90.81 201 ASN A N 1
ATOM 1414 C CA . ASN A 1 201 ? -20.135 -6.876 15.296 1.00 90.81 201 ASN A CA 1
ATOM 1415 C C . ASN A 1 201 ? -21.496 -7.320 14.738 1.00 90.81 201 ASN A C 1
ATOM 1417 O O . ASN A 1 201 ? -22.526 -7.069 15.361 1.00 90.81 201 ASN A O 1
ATOM 1421 N N . SER A 1 202 ? -21.512 -7.946 13.561 1.00 91.12 202 SER A N 1
ATOM 1422 C CA . SER A 1 202 ? -22.734 -8.462 12.928 1.00 91.12 202 SER A CA 1
ATOM 1423 C C . SER A 1 202 ? -23.122 -9.865 13.415 1.00 91.12 202 SER A C 1
ATOM 1425 O O . SER A 1 202 ? -24.240 -10.300 13.147 1.00 91.12 202 SER A O 1
ATOM 1427 N N . GLY A 1 203 ? -22.249 -10.560 14.158 1.00 89.81 203 GLY A N 1
ATOM 1428 C CA . GLY A 1 203 ? -22.575 -11.824 14.825 1.00 89.81 203 GLY A CA 1
ATOM 1429 C C . GLY A 1 203 ? -21.485 -12.315 15.787 1.00 89.81 203 GLY A C 1
ATOM 1430 O O . GLY A 1 203 ? -20.301 -12.237 15.481 1.00 89.81 203 GLY A O 1
ATOM 1431 N N . GLY A 1 204 ? -21.880 -12.858 16.943 1.00 92.88 204 GLY A N 1
ATOM 1432 C CA . GLY A 1 204 ? -20.969 -13.307 18.010 1.00 92.88 204 GLY A CA 1
ATOM 1433 C C . GLY A 1 204 ? -20.776 -12.278 19.133 1.00 92.88 204 GLY A C 1
ATOM 1434 O O . GLY A 1 204 ? -21.356 -11.194 19.101 1.00 92.88 204 GLY A O 1
ATOM 1435 N N . ALA A 1 205 ? -19.979 -12.633 20.146 1.00 93.75 205 ALA A N 1
ATOM 1436 C CA . ALA A 1 205 ? -19.653 -11.746 21.267 1.00 93.75 205 ALA A CA 1
ATOM 1437 C C . ALA A 1 205 ? -18.610 -10.683 20.872 1.00 93.75 205 ALA A C 1
ATOM 1439 O O . ALA A 1 205 ? -17.904 -10.824 19.872 1.00 93.75 205 ALA A O 1
ATOM 1440 N N . GLN A 1 206 ? -18.527 -9.608 21.655 1.00 95.50 206 GLN A N 1
ATOM 1441 C CA . GLN A 1 206 ? -17.509 -8.569 21.517 1.00 95.50 206 GLN A CA 1
ATOM 1442 C C . GLN A 1 206 ? -16.721 -8.487 22.815 1.00 95.50 206 GLN A C 1
ATOM 1444 O O . GLN A 1 206 ? -17.280 -8.134 23.852 1.00 95.50 206 GLN A O 1
ATOM 1449 N N . ASP A 1 207 ? -15.426 -8.771 22.742 1.00 93.00 207 ASP A N 1
ATOM 1450 C CA . ASP A 1 207 ? -14.558 -8.757 23.910 1.00 93.00 207 ASP A CA 1
ATOM 1451 C C . ASP A 1 207 ? -13.685 -7.501 23.912 1.00 93.00 207 ASP A C 1
ATOM 1453 O O . ASP A 1 207 ? -12.966 -7.206 22.956 1.00 93.00 207 ASP A O 1
ATOM 1457 N N . ILE A 1 208 ? -13.734 -6.762 25.019 1.00 93.38 208 ILE A N 1
ATOM 1458 C CA . ILE A 1 208 ? -12.823 -5.656 25.318 1.00 93.38 208 ILE A CA 1
ATOM 1459 C C . ILE A 1 208 ? -12.161 -6.018 26.639 1.00 93.38 208 ILE A C 1
ATOM 1461 O O . ILE A 1 208 ? -12.799 -5.990 27.690 1.00 93.38 208 ILE A O 1
ATOM 1465 N N . GLY A 1 209 ? -10.892 -6.409 26.589 1.00 91.12 209 GLY A N 1
ATOM 1466 C CA . GLY A 1 209 ? -10.268 -7.080 27.722 1.00 91.12 209 GLY A CA 1
ATOM 1467 C C . GLY A 1 209 ? -8.752 -7.110 27.667 1.00 91.12 209 GLY A C 1
ATOM 1468 O O . GLY A 1 209 ? -8.126 -6.784 26.660 1.00 91.12 209 GLY A O 1
ATOM 1469 N N . SER A 1 210 ? -8.171 -7.542 28.780 1.00 90.69 210 SER A N 1
ATOM 1470 C CA . SER A 1 210 ? -6.812 -8.069 28.830 1.00 90.69 210 SER A CA 1
ATOM 1471 C C . SER A 1 210 ? -6.898 -9.593 28.862 1.00 90.69 210 SER A C 1
ATOM 1473 O O . SER A 1 210 ? -7.695 -10.146 29.613 1.00 90.69 210 SER A O 1
ATOM 1475 N N . THR A 1 211 ? -6.054 -10.276 28.092 1.00 90.62 211 THR A N 1
ATOM 1476 C CA . THR A 1 211 ? -5.878 -11.742 28.154 1.00 90.62 211 THR A CA 1
ATOM 1477 C C . THR A 1 211 ? -4.815 -12.167 29.171 1.00 90.62 211 THR A C 1
ATOM 1479 O O . THR A 1 211 ? -4.550 -13.350 29.360 1.00 90.62 211 THR A O 1
ATOM 1482 N N . THR A 1 212 ? -4.188 -11.196 29.831 1.00 90.50 212 THR A N 1
ATOM 1483 C CA . THR A 1 212 ? -3.194 -11.395 30.890 1.00 90.50 212 THR A CA 1
ATOM 1484 C C . THR A 1 212 ? -3.774 -10.963 32.236 1.00 90.50 212 THR A C 1
ATOM 1486 O O . THR A 1 212 ? -4.780 -10.252 32.269 1.00 90.50 212 THR A O 1
ATOM 1489 N N . ALA A 1 213 ? -3.121 -11.322 33.346 1.00 88.31 213 ALA A N 1
ATOM 1490 C CA . ALA A 1 213 ? -3.536 -10.980 34.715 1.00 88.31 213 ALA A CA 1
ATOM 1491 C C . ALA A 1 213 ? -3.325 -9.490 35.080 1.00 88.31 213 ALA A C 1
ATOM 1493 O O . ALA A 1 213 ? -2.845 -9.153 36.162 1.00 88.31 213 ALA A O 1
ATOM 1494 N N . HIS A 1 214 ? -3.682 -8.587 34.171 1.00 91.06 214 HIS A N 1
ATOM 1495 C CA . HIS A 1 214 ? -3.577 -7.143 34.312 1.00 91.06 214 HIS A CA 1
ATOM 1496 C C . HIS A 1 214 ? -4.952 -6.497 34.168 1.00 91.06 214 HIS A C 1
ATOM 1498 O O . HIS A 1 214 ? -5.829 -6.988 33.461 1.00 91.06 214 HIS A O 1
ATOM 1504 N N . GLN A 1 215 ? -5.124 -5.367 34.846 1.00 90.25 215 GLN A N 1
ATOM 1505 C CA . GLN A 1 215 ? -6.374 -4.619 34.838 1.00 90.25 215 GLN A CA 1
ATOM 1506 C C . GLN A 1 215 ? -6.688 -3.997 33.467 1.00 90.25 215 GLN A C 1
ATOM 1508 O O . GLN A 1 215 ? -5.788 -3.516 32.774 1.00 90.25 215 GLN A O 1
ATOM 1513 N N . LEU A 1 216 ? -7.975 -3.885 33.146 1.00 93.50 216 LEU A N 1
ATOM 1514 C CA . LEU A 1 216 ? -8.492 -3.027 32.073 1.00 93.50 216 LEU A CA 1
ATOM 1515 C C . LEU A 1 216 ? -9.203 -1.824 32.699 1.00 93.50 216 LEU A C 1
ATOM 1517 O O . LEU A 1 216 ? -9.911 -1.992 33.685 1.00 93.50 216 LEU A O 1
ATOM 1521 N N . ALA A 1 217 ? -9.049 -0.612 32.155 1.00 92.62 217 ALA A N 1
ATOM 1522 C CA . ALA A 1 217 ? -9.694 0.567 32.734 1.00 92.62 217 ALA A CA 1
ATOM 1523 C C . ALA A 1 217 ? -10.132 1.627 31.719 1.00 92.62 217 ALA A C 1
ATOM 1525 O O . ALA A 1 217 ? -9.423 1.901 30.753 1.00 92.62 217 ALA A O 1
ATOM 1526 N N . LEU A 1 218 ? -11.240 2.306 32.027 1.00 92.50 218 LEU A N 1
ATOM 1527 C CA . LEU A 1 218 ? -11.685 3.543 31.383 1.00 92.50 218 LEU A CA 1
ATOM 1528 C C . LEU A 1 218 ? -11.243 4.739 32.229 1.00 92.50 218 LEU A C 1
ATOM 1530 O O . LEU A 1 218 ? -11.409 4.735 33.453 1.00 92.50 218 LEU A O 1
ATOM 1534 N N . ARG A 1 219 ? -10.646 5.755 31.596 1.00 89.81 219 ARG A N 1
ATOM 1535 C CA . ARG A 1 219 ? -9.994 6.880 32.285 1.00 89.81 219 ARG A CA 1
ATOM 1536 C C . ARG A 1 219 ? -10.564 8.231 31.865 1.00 89.81 219 ARG A C 1
ATOM 1538 O O . ARG A 1 219 ? -10.856 8.448 30.696 1.00 89.81 219 ARG A O 1
ATOM 1545 N N . THR A 1 220 ? -10.617 9.161 32.814 1.00 88.50 220 THR A N 1
ATOM 1546 C CA . THR A 1 220 ? -10.965 10.573 32.597 1.00 88.50 220 THR A CA 1
ATOM 1547 C C . THR A 1 220 ? -10.069 11.437 33.479 1.00 88.50 220 THR A C 1
ATOM 1549 O O . THR A 1 220 ? -9.840 11.088 34.636 1.00 88.50 220 THR A O 1
ATOM 1552 N N . ASN A 1 221 ? -9.521 12.533 32.938 1.00 87.75 221 ASN A N 1
ATOM 1553 C CA . ASN A 1 221 ? -8.568 13.414 33.635 1.00 87.75 221 ASN A CA 1
ATOM 1554 C C . ASN A 1 221 ? -7.398 12.654 34.306 1.00 87.75 221 ASN A C 1
ATOM 1556 O O . ASN A 1 221 ? -7.039 12.901 35.451 1.00 87.75 221 ASN A O 1
ATOM 1560 N N . GLY A 1 222 ? -6.856 11.633 33.632 1.00 86.62 222 GLY A N 1
ATOM 1561 C CA . GLY A 1 222 ? -5.769 10.817 34.186 1.00 86.62 222 GLY A CA 1
ATOM 1562 C C . GLY A 1 222 ? -6.170 9.877 35.336 1.00 86.62 222 GLY A C 1
ATOM 1563 O O . GLY A 1 222 ? -5.298 9.241 35.932 1.00 86.62 222 GLY A O 1
ATOM 1564 N N . ILE A 1 223 ? -7.460 9.711 35.629 1.00 81.88 223 ILE A N 1
ATOM 1565 C CA . ILE A 1 223 ? -7.949 8.854 36.715 1.00 81.88 223 ILE A CA 1
ATOM 1566 C C . ILE A 1 223 ? -8.828 7.733 36.147 1.00 81.88 223 ILE A C 1
ATOM 1568 O O . ILE A 1 223 ? -9.597 7.958 35.219 1.00 81.88 223 ILE A O 1
ATOM 1572 N N . ARG A 1 224 ? -8.715 6.507 36.681 1.00 88.00 224 ARG A N 1
ATOM 1573 C CA . ARG A 1 224 ? -9.567 5.370 36.282 1.00 88.00 224 ARG A CA 1
ATOM 1574 C C . ARG A 1 224 ? -10.957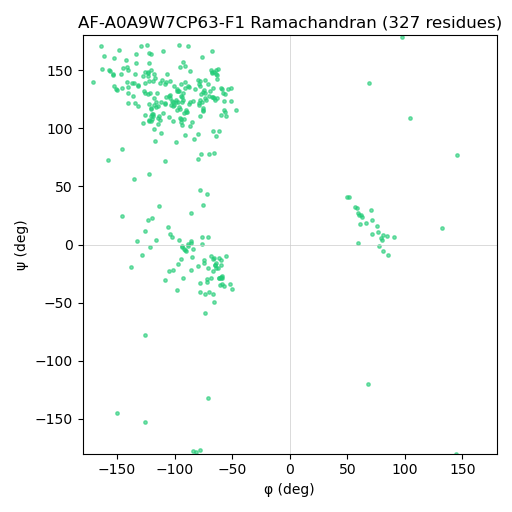 5.513 36.906 1.00 88.00 224 ARG A C 1
ATOM 1576 O O . ARG A 1 224 ? -11.060 5.595 38.126 1.00 88.00 224 ARG A O 1
ATOM 1583 N N . ARG A 1 225 ? -11.997 5.543 36.071 1.00 83.88 225 ARG A N 1
ATOM 1584 C CA . ARG A 1 225 ? -13.409 5.651 36.475 1.00 83.88 225 ARG A CA 1
ATOM 1585 C C . ARG A 1 225 ? -14.102 4.297 36.517 1.00 83.88 225 ARG A C 1
ATOM 1587 O O . ARG A 1 225 ? -14.852 4.037 37.447 1.00 83.88 225 ARG A O 1
ATOM 1594 N N . LEU A 1 226 ? -13.787 3.433 35.556 1.00 88.44 226 LEU A N 1
ATOM 1595 C CA . LEU A 1 226 ? -14.184 2.029 35.535 1.00 88.44 226 LEU A CA 1
ATOM 1596 C C . LEU A 1 226 ? -12.916 1.188 35.432 1.00 88.44 226 LEU A C 1
ATOM 1598 O O . LEU A 1 226 ? -12.078 1.478 34.581 1.00 88.44 226 LEU A O 1
ATOM 1602 N N . THR A 1 227 ? -12.744 0.187 36.287 1.00 86.50 227 THR A N 1
ATOM 1603 C CA . THR A 1 227 ? -11.592 -0.725 36.248 1.00 86.50 227 THR A CA 1
ATOM 1604 C C . THR A 1 227 ? -12.059 -2.155 36.435 1.00 86.50 227 THR A C 1
ATOM 1606 O O . THR A 1 227 ? -12.724 -2.448 37.416 1.00 86.50 227 THR A O 1
ATOM 1609 N N . ILE A 1 228 ? -11.676 -3.053 35.538 1.00 88.31 228 ILE A N 1
ATOM 1610 C CA . ILE A 1 228 ? -11.727 -4.495 35.769 1.00 88.31 228 ILE A CA 1
ATOM 1611 C C . ILE A 1 228 ? -10.382 -4.877 36.376 1.00 88.31 228 ILE A C 1
ATOM 1613 O O . ILE A 1 228 ? -9.345 -4.715 35.732 1.00 88.31 228 ILE A O 1
ATOM 1617 N N . SER A 1 229 ? -10.387 -5.310 37.633 1.00 85.94 229 SER A N 1
ATOM 1618 C CA . SER A 1 229 ? -9.186 -5.780 38.333 1.00 85.94 229 SER A CA 1
ATOM 1619 C C . SER A 1 229 ? -8.659 -7.088 37.729 1.00 85.94 229 SER A C 1
ATOM 1621 O O . SER A 1 229 ? -9.357 -7.771 36.983 1.00 85.94 229 SER A O 1
ATOM 1623 N N . SER A 1 230 ? -7.435 -7.485 38.087 1.00 83.56 230 SER A N 1
ATOM 1624 C CA . SER A 1 230 ? -6.855 -8.764 37.644 1.00 83.56 230 SER A CA 1
ATOM 1625 C C . SER A 1 230 ? -7.637 -9.995 38.124 1.00 83.56 230 SER A C 1
ATOM 1627 O O . SER A 1 230 ? -7.514 -11.056 37.521 1.00 83.56 230 SER A O 1
ATOM 1629 N N . GLY A 1 231 ? -8.454 -9.856 39.175 1.00 78.19 231 GLY A N 1
ATOM 1630 C CA . GLY A 1 231 ? -9.372 -10.893 39.656 1.00 78.19 231 GLY A CA 1
ATOM 1631 C C . GLY A 1 231 ? -10.730 -10.915 38.945 1.00 78.19 231 GLY A C 1
ATOM 1632 O O . GLY A 1 231 ? -11.597 -11.684 39.341 1.00 78.19 231 GLY A O 1
ATOM 1633 N N . GLY A 1 232 ? -10.945 -10.062 37.936 1.00 76.81 232 GLY A N 1
ATOM 1634 C CA . GLY A 1 232 ? -12.203 -9.964 37.185 1.00 76.81 232 GLY A CA 1
ATOM 1635 C C . GLY A 1 232 ? -13.260 -9.053 37.818 1.00 76.81 232 GLY A C 1
ATOM 1636 O O . GLY A 1 232 ? -14.248 -8.721 37.168 1.00 76.81 232 GLY A O 1
ATOM 1637 N N . ASN A 1 233 ? -13.049 -8.588 39.052 1.00 78.06 233 ASN A N 1
ATOM 1638 C CA . ASN A 1 233 ? -13.993 -7.695 39.724 1.00 78.06 233 ASN A CA 1
ATOM 1639 C C . ASN A 1 233 ? -13.992 -6.327 39.043 1.00 78.06 233 ASN A C 1
ATOM 1641 O O . ASN A 1 233 ? -12.923 -5.744 38.832 1.00 78.06 233 ASN A O 1
ATOM 1645 N N . VAL A 1 234 ? -15.183 -5.810 38.748 1.00 84.81 234 VAL A N 1
ATOM 1646 C CA . VAL A 1 234 ? -15.380 -4.470 38.197 1.00 84.81 234 VAL A CA 1
ATOM 1647 C C . VAL A 1 234 ? -15.476 -3.467 39.342 1.00 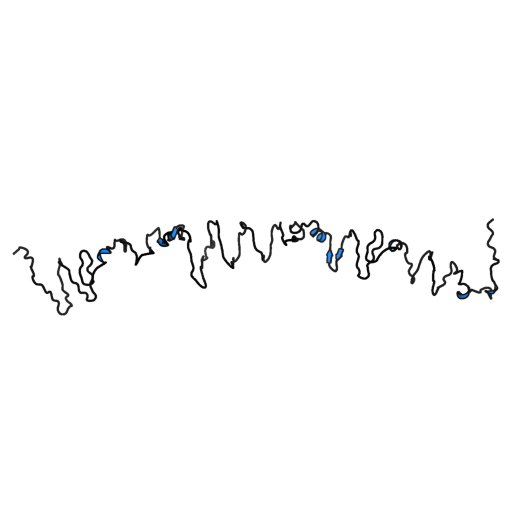84.81 234 VAL A C 1
ATOM 1649 O O . VAL A 1 234 ? -16.133 -3.694 40.348 1.00 84.81 234 VAL A O 1
ATOM 1652 N N . THR A 1 235 ? -14.790 -2.345 39.203 1.00 76.38 235 THR A N 1
ATOM 1653 C CA . THR A 1 235 ? -14.837 -1.216 40.123 1.00 76.38 235 THR A CA 1
ATOM 1654 C C . THR A 1 235 ? -15.276 0.009 39.344 1.00 76.38 235 THR A C 1
ATOM 1656 O O . THR A 1 235 ? -14.604 0.417 38.397 1.00 76.38 235 THR A O 1
ATOM 1659 N N . ILE A 1 236 ? -16.382 0.610 39.764 1.00 76.00 236 ILE A N 1
ATOM 1660 C CA . ILE A 1 236 ? -16.771 1.970 39.396 1.00 76.00 236 ILE A CA 1
ATOM 1661 C C . ILE A 1 236 ? -16.222 2.839 40.536 1.00 76.00 236 ILE A C 1
ATOM 1663 O O . ILE A 1 236 ? -16.450 2.532 41.699 1.00 76.00 236 ILE A O 1
ATOM 1667 N N . ALA A 1 237 ? -15.377 3.826 40.256 1.00 64.25 237 ALA A N 1
ATOM 1668 C CA . ALA A 1 237 ? -14.793 4.663 41.304 1.00 64.25 237 ALA A CA 1
ATOM 1669 C C . ALA A 1 237 ? -14.724 6.117 40.855 1.00 64.25 237 ALA A C 1
ATOM 1671 O O . ALA A 1 237 ? -14.031 6.435 39.883 1.00 64.25 237 ALA A O 1
ATOM 1672 N N . ASP A 1 238 ? -15.363 7.011 41.611 1.00 53.53 238 ASP A N 1
ATOM 1673 C CA . ASP A 1 238 ? -14.984 8.418 41.691 1.00 53.53 238 ASP A CA 1
ATOM 1674 C C . ASP A 1 238 ? -14.076 8.622 42.909 1.00 53.53 238 ASP A C 1
ATOM 1676 O O . ASP A 1 238 ? -14.507 8.545 44.057 1.00 53.53 238 ASP A O 1
ATOM 1680 N N . THR A 1 239 ? -12.794 8.872 42.659 1.00 54.38 239 THR A N 1
ATOM 1681 C CA . THR A 1 239 ? -11.807 9.136 43.713 1.00 54.38 239 THR A CA 1
ATOM 1682 C C . THR A 1 239 ? -11.921 10.545 44.309 1.00 54.38 239 THR A C 1
ATOM 1684 O O . THR A 1 239 ? -11.078 10.896 45.129 1.00 54.38 239 THR A O 1
ATOM 1687 N N . ALA A 1 240 ? -12.935 11.343 43.939 1.00 47.66 240 ALA A N 1
ATOM 1688 C CA . ALA A 1 240 ? -13.185 12.661 44.529 1.00 47.66 240 ALA A CA 1
ATOM 1689 C C . ALA A 1 240 ? -14.428 12.737 45.445 1.00 47.66 240 ALA A C 1
ATOM 1691 O O . ALA A 1 240 ? -14.397 13.518 46.393 1.00 47.66 240 ALA A O 1
ATOM 1692 N N . SER A 1 241 ? -15.494 11.950 45.220 1.00 43.91 241 SER A N 1
ATOM 1693 C CA . SER A 1 241 ? -16.748 12.079 46.000 1.00 43.91 241 SER A CA 1
ATOM 1694 C C . SER A 1 241 ? -17.371 10.782 46.544 1.00 43.91 241 SER A C 1
ATOM 1696 O O . SER A 1 241 ? -18.397 10.839 47.220 1.00 43.91 241 SER A O 1
ATOM 1698 N N . GLY A 1 242 ? -16.733 9.620 46.357 1.00 43.56 242 GLY A N 1
ATOM 1699 C CA . GLY A 1 242 ? -17.010 8.442 47.191 1.00 43.56 242 GLY A CA 1
ATOM 1700 C C . GLY A 1 242 ? -18.369 7.751 47.005 1.00 43.56 242 GLY A C 1
ATOM 1701 O O . GLY A 1 242 ? -18.850 7.140 47.956 1.00 43.56 242 GLY A O 1
ATOM 1702 N N . LEU A 1 243 ? -18.986 7.781 45.817 1.00 52.22 243 LEU A N 1
ATOM 1703 C CA . LEU A 1 243 ? -20.205 7.002 45.544 1.00 52.22 243 LEU A CA 1
ATOM 1704 C C . LEU A 1 243 ? -20.149 6.206 44.221 1.00 52.22 243 LEU A C 1
ATOM 1706 O O . LEU A 1 243 ? -19.790 6.751 43.182 1.00 52.22 243 LEU A O 1
ATOM 1710 N N . GLN A 1 244 ? -20.613 4.943 44.329 1.00 53.94 244 GLN A N 1
ATOM 1711 C CA . GLN A 1 244 ? -21.047 3.942 43.322 1.00 53.94 244 GLN A CA 1
ATOM 1712 C C . GLN A 1 244 ? -20.076 2.775 43.004 1.00 53.94 244 GLN A C 1
ATOM 1714 O O . GLN A 1 244 ? -19.072 2.986 42.344 1.00 53.94 244 GLN A O 1
ATOM 1719 N N . LEU A 1 245 ? -20.418 1.540 43.436 1.00 57.97 245 LEU A N 1
ATOM 1720 C CA . LEU A 1 245 ? -19.661 0.275 43.275 1.00 57.97 245 LEU A CA 1
ATOM 1721 C C . LEU A 1 245 ? -20.608 -0.958 43.221 1.00 57.97 245 LEU A C 1
ATOM 1723 O O . LEU A 1 245 ? -21.479 -1.070 44.079 1.00 57.97 245 LEU A O 1
ATOM 1727 N N . ASP A 1 246 ? -20.398 -1.886 42.273 1.00 54.41 246 ASP A N 1
ATOM 1728 C CA . ASP A 1 246 ? -21.043 -3.217 42.151 1.00 54.41 246 ASP A CA 1
ATOM 1729 C C . ASP A 1 246 ? -19.970 -4.285 41.811 1.00 54.41 246 ASP A C 1
ATOM 1731 O O . ASP A 1 246 ? -19.042 -3.986 41.059 1.00 54.41 246 ASP A O 1
ATOM 1735 N N . LEU A 1 247 ? -20.040 -5.484 42.409 1.00 59.97 247 LEU A N 1
ATOM 1736 C CA . LEU A 1 247 ? -18.926 -6.437 42.613 1.00 59.97 247 LEU A CA 1
ATOM 1737 C C . LEU A 1 247 ? -19.317 -7.892 42.240 1.00 59.97 247 LEU A C 1
ATOM 1739 O O . LEU A 1 247 ? -20.205 -8.465 42.864 1.00 59.97 247 LEU A O 1
ATOM 1743 N N . GLY A 1 248 ? -18.611 -8.533 41.294 1.00 51.84 248 GLY A N 1
ATOM 1744 C CA . GLY A 1 248 ? -18.682 -9.993 41.013 1.00 51.84 248 GLY A CA 1
ATOM 1745 C C . GLY A 1 248 ? -17.565 -10.794 41.721 1.00 51.84 248 GLY A C 1
ATOM 1746 O O . GLY A 1 248 ? -16.681 -10.168 42.289 1.00 51.84 248 GLY A O 1
ATOM 1747 N N . SER A 1 249 ? -17.510 -12.142 41.752 1.00 41.72 249 SER A N 1
ATOM 1748 C CA . SER A 1 249 ? -18.186 -13.160 40.910 1.00 41.72 249 SER A CA 1
ATOM 1749 C C . SER A 1 249 ? -18.593 -14.493 41.601 1.00 41.72 249 SER A C 1
ATOM 1751 O O . SER A 1 249 ? -18.801 -15.497 40.926 1.00 41.72 249 SER A O 1
ATOM 1753 N N . THR A 1 250 ? -18.808 -14.537 42.920 1.00 46.12 250 THR A N 1
ATOM 1754 C CA . THR A 1 250 ? -19.564 -15.642 43.578 1.00 46.12 250 THR A CA 1
ATOM 1755 C C . THR A 1 250 ? -20.740 -15.150 44.433 1.00 46.12 250 THR A C 1
ATOM 1757 O O . THR A 1 250 ? -21.315 -15.904 45.213 1.00 46.12 250 THR A O 1
ATOM 1760 N N . GLY A 1 251 ? -21.106 -13.874 44.310 1.00 42.50 251 GLY A N 1
ATOM 1761 C CA . GLY A 1 251 ? -22.071 -13.219 45.190 1.00 42.50 251 GLY A CA 1
ATOM 1762 C C . GLY A 1 251 ? -23.516 -13.302 44.701 1.00 42.50 251 GLY A C 1
ATOM 1763 O O . GLY A 1 251 ? -23.816 -13.004 43.550 1.00 42.50 251 GLY A O 1
ATOM 1764 N N . THR A 1 252 ? -24.427 -13.620 45.619 1.00 45.38 252 THR A N 1
ATOM 1765 C CA . THR A 1 252 ? -25.893 -13.549 45.475 1.00 45.38 252 THR A CA 1
ATOM 1766 C C . THR A 1 252 ? -26.448 -12.144 45.795 1.00 45.38 252 THR A C 1
ATOM 1768 O O . THR A 1 252 ? -27.577 -12.012 46.262 1.00 45.38 252 THR A O 1
ATOM 1771 N N . GLY A 1 253 ? -25.637 -11.094 45.606 1.00 50.25 253 GLY A N 1
ATOM 1772 C CA . GLY A 1 253 ? -25.880 -9.701 46.013 1.00 50.25 253 GLY A CA 1
ATOM 1773 C C . GLY A 1 253 ? -24.586 -8.992 46.460 1.00 50.25 253 GLY A C 1
ATOM 1774 O O . GLY A 1 253 ? -23.520 -9.609 46.477 1.00 50.25 253 GLY A O 1
ATOM 1775 N N . LEU A 1 254 ? -24.672 -7.713 46.858 1.00 60.84 254 LEU A N 1
ATOM 1776 C CA . LEU A 1 254 ? -23.586 -6.976 47.533 1.00 60.84 254 LEU A CA 1
ATOM 1777 C C . LEU A 1 254 ? -23.285 -7.630 48.901 1.00 60.84 254 LEU A C 1
ATOM 1779 O O . LEU A 1 254 ? -23.927 -7.308 49.898 1.00 60.84 254 LEU A O 1
ATOM 1783 N N . ASN A 1 255 ? -22.321 -8.556 48.968 1.00 47.81 255 ASN A N 1
ATOM 1784 C CA . ASN A 1 255 ? -21.864 -9.172 50.223 1.00 47.81 255 ASN A CA 1
ATOM 1785 C C . ASN A 1 255 ? -20.902 -8.234 50.973 1.00 47.81 255 ASN A C 1
ATOM 1787 O O . ASN A 1 255 ? -19.685 -8.423 50.982 1.00 47.81 255 ASN A O 1
ATOM 1791 N N . VAL A 1 256 ? -21.458 -7.182 51.562 1.00 52.53 256 VAL A N 1
ATOM 1792 C CA . VAL A 1 256 ? -20.748 -6.244 52.434 1.00 52.53 256 VAL A CA 1
ATOM 1793 C C . VAL A 1 256 ? -21.435 -6.290 53.799 1.00 52.53 256 VAL A C 1
ATOM 1795 O O . VAL A 1 256 ? -22.521 -5.728 53.922 1.00 52.53 256 VAL A O 1
ATOM 1798 N N . PRO A 1 257 ? -20.809 -6.887 54.836 1.00 47.44 257 PRO A N 1
ATOM 1799 C CA . PRO A 1 257 ? -21.337 -6.926 56.211 1.00 47.44 257 PRO A CA 1
ATOM 1800 C C . PRO A 1 257 ? -21.668 -5.547 56.806 1.00 47.44 257 PRO A C 1
ATOM 1802 O O . PRO A 1 257 ? -22.234 -5.451 57.883 1.00 47.44 257 PRO A O 1
ATOM 1805 N N . ASN A 1 258 ? -21.272 -4.471 56.122 1.00 55.41 258 ASN A N 1
ATOM 1806 C CA . ASN A 1 258 ? -21.552 -3.087 56.466 1.00 55.41 258 ASN A CA 1
ATOM 1807 C C . ASN A 1 258 ? -21.978 -2.308 55.212 1.00 55.41 258 ASN A C 1
ATOM 1809 O O . ASN A 1 258 ? -21.338 -1.321 54.845 1.00 55.41 258 ASN A O 1
ATOM 1813 N N . LEU A 1 259 ? -23.025 -2.757 54.515 1.00 65.00 259 LEU A N 1
ATOM 1814 C CA . LEU A 1 259 ? -23.659 -1.956 53.465 1.00 65.00 259 LEU A CA 1
ATOM 1815 C C . LEU A 1 259 ? -24.220 -0.662 54.089 1.00 65.00 259 LEU A C 1
ATOM 1817 O O . LEU A 1 259 ? -25.288 -0.660 54.688 1.00 65.00 259 LEU A O 1
ATOM 1821 N N . THR A 1 260 ? -23.491 0.450 54.006 1.00 53.69 260 THR A N 1
ATOM 1822 C CA . THR A 1 260 ? -23.885 1.735 54.602 1.00 53.69 260 THR A CA 1
ATOM 1823 C C . THR A 1 260 ? -24.817 2.503 53.664 1.00 53.69 260 THR A C 1
ATOM 1825 O O . THR A 1 260 ? -24.393 3.107 52.680 1.00 53.69 260 THR A O 1
ATOM 1828 N N . PHE A 1 261 ? -26.113 2.545 53.973 1.00 59.41 261 PHE A N 1
ATOM 1829 C CA . PHE A 1 261 ? -27.026 3.478 53.311 1.00 59.41 261 PHE A CA 1
ATOM 1830 C C . PHE A 1 261 ? -26.844 4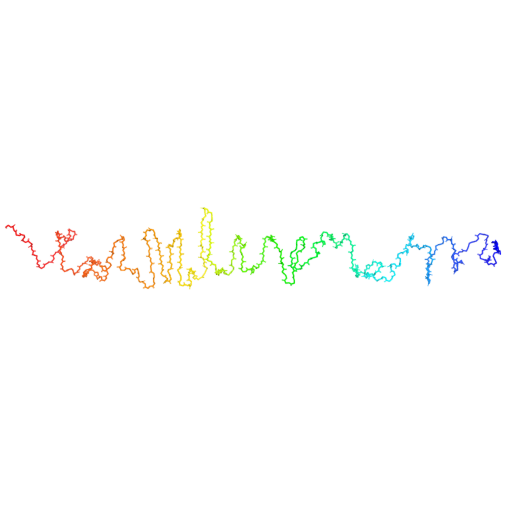.870 53.929 1.00 59.41 261 PHE A C 1
ATOM 1832 O O . PHE A 1 261 ? -27.039 5.053 55.126 1.00 59.41 261 PHE A O 1
ATOM 1839 N N . ARG A 1 262 ? -26.488 5.876 53.119 1.00 52.22 262 ARG A N 1
ATOM 1840 C CA . ARG A 1 262 ? -26.389 7.291 53.547 1.00 52.22 262 ARG A CA 1
ATOM 1841 C C . ARG A 1 262 ? -25.402 7.542 54.708 1.00 52.22 262 ARG A C 1
ATOM 1843 O O . ARG A 1 262 ? -25.610 8.457 55.498 1.00 52.22 262 ARG A O 1
ATOM 1850 N N . GLY A 1 263 ? -24.327 6.754 54.798 1.00 54.19 263 GLY A N 1
ATOM 1851 C CA . GLY A 1 263 ? -23.223 6.995 55.739 1.00 54.19 263 GLY A CA 1
ATOM 1852 C C . GLY A 1 263 ? -23.448 6.526 57.180 1.00 54.19 263 GLY A C 1
ATOM 1853 O O . GLY A 1 263 ? -22.602 6.795 58.028 1.00 54.19 263 GLY A O 1
ATOM 1854 N N . THR A 1 264 ? -24.530 5.800 57.474 1.00 52.69 264 THR A N 1
ATOM 1855 C CA . THR A 1 264 ? -24.692 5.086 58.749 1.00 52.69 264 THR A CA 1
ATOM 1856 C C . THR A 1 264 ? -24.627 3.580 58.518 1.00 52.69 264 THR A C 1
ATOM 1858 O O . THR A 1 264 ? -25.094 3.070 57.497 1.00 52.69 264 THR A O 1
ATOM 1861 N N . THR A 1 265 ? -23.993 2.856 59.443 1.00 53.56 265 THR A N 1
ATOM 1862 C CA . THR A 1 265 ? -23.943 1.389 59.439 1.00 53.56 265 THR A CA 1
ATOM 1863 C C . THR A 1 265 ? -25.372 0.860 59.435 1.00 53.56 265 THR A C 1
ATOM 1865 O O . THR A 1 265 ? -26.101 1.085 60.397 1.00 53.56 265 THR A O 1
ATOM 1868 N N . PHE A 1 266 ? -25.796 0.199 58.356 1.00 67.62 266 PHE A N 1
ATOM 1869 C CA . PHE A 1 266 ? -27.045 -0.555 58.354 1.00 67.62 266 PHE A CA 1
ATOM 1870 C C . PHE A 1 266 ? -26.792 -1.843 59.144 1.00 67.62 266 PHE A C 1
ATOM 1872 O O . PHE A 1 266 ? -25.966 -2.645 58.708 1.00 67.62 266 PHE A O 1
ATOM 1879 N N . PRO A 1 267 ? -27.434 -2.055 60.305 1.00 68.88 267 PRO A N 1
ATOM 1880 C CA . PRO A 1 267 ? -27.290 -3.298 61.045 1.00 68.88 267 PRO A CA 1
ATOM 1881 C C . PRO A 1 267 ? -28.140 -4.369 60.352 1.00 68.88 267 PRO A C 1
ATOM 1883 O O . PRO A 1 267 ? -29.248 -4.677 60.781 1.00 68.88 267 PRO A O 1
ATOM 1886 N N . ASP A 1 268 ? -27.638 -4.910 59.247 1.00 69.50 268 ASP A N 1
ATOM 1887 C CA . ASP A 1 268 ? -28.268 -5.955 58.430 1.00 69.50 268 ASP A CA 1
ATOM 1888 C C . ASP A 1 268 ? -28.698 -7.179 59.251 1.00 69.50 268 ASP A C 1
ATOM 1890 O O . ASP A 1 268 ? -29.757 -7.774 59.020 1.00 69.50 268 ASP A O 1
ATOM 1894 N N . THR A 1 269 ? -27.926 -7.503 60.285 1.00 71.62 269 THR A N 1
ATOM 1895 C CA . THR A 1 269 ? -28.257 -8.547 61.246 1.00 71.62 269 THR A CA 1
ATOM 1896 C C . THR A 1 269 ? -29.583 -8.285 61.944 1.00 71.62 269 THR A C 1
ATOM 1898 O O . THR A 1 269 ? -30.239 -9.258 62.283 1.00 71.62 269 THR A O 1
ATOM 1901 N N . TYR A 1 270 ? -30.034 -7.042 62.130 1.00 76.25 270 TYR A N 1
ATOM 1902 C CA . TYR A 1 270 ? -31.347 -6.755 62.713 1.00 76.25 270 TYR A CA 1
ATOM 1903 C C . TYR A 1 270 ? -32.507 -7.024 61.765 1.00 76.25 270 TYR A C 1
ATOM 1905 O O . TYR A 1 270 ? -33.626 -7.058 62.247 1.00 76.25 270 TYR A O 1
ATOM 1913 N N . TYR A 1 271 ? -32.285 -7.220 60.467 1.00 75.88 271 TYR A N 1
ATOM 1914 C CA . TYR A 1 271 ? -33.363 -7.333 59.476 1.00 75.88 271 TYR A CA 1
ATOM 1915 C C . TYR A 1 271 ? -33.352 -8.661 58.706 1.00 75.88 271 TYR A C 1
ATOM 1917 O O . TYR A 1 271 ? -34.240 -8.915 57.896 1.00 75.88 271 TYR A O 1
ATOM 1925 N N . THR A 1 272 ? -32.374 -9.529 58.963 1.00 77.06 272 THR A N 1
ATOM 1926 C CA . THR A 1 272 ? -32.218 -10.839 58.315 1.00 77.06 272 THR A CA 1
ATOM 1927 C C . THR A 1 272 ? -32.598 -11.981 59.265 1.00 77.06 272 THR A C 1
ATOM 1929 O O . THR A 1 272 ? -32.410 -11.890 60.479 1.00 77.06 272 THR A O 1
ATOM 1932 N N . GLY A 1 273 ? -33.161 -13.069 58.720 1.00 75.69 273 GLY A N 1
ATOM 1933 C CA . GLY A 1 273 ? -33.547 -14.258 59.499 1.00 75.69 273 GLY A CA 1
ATOM 1934 C C . GLY A 1 273 ? -34.768 -14.080 60.416 1.00 75.69 273 GLY A C 1
ATOM 1935 O O . GLY A 1 273 ? -34.912 -14.829 61.379 1.00 75.69 273 GLY A O 1
ATOM 1936 N N . ILE A 1 274 ? -35.630 -13.093 60.148 1.00 79.56 274 ILE A N 1
ATOM 1937 C CA . ILE A 1 274 ? -36.870 -12.852 60.902 1.00 79.56 274 ILE A CA 1
ATOM 1938 C C . ILE A 1 274 ? -38.032 -13.582 60.225 1.00 79.56 274 ILE A C 1
ATOM 1940 O O . ILE A 1 274 ? -38.262 -13.411 59.028 1.00 79.56 274 ILE A O 1
ATOM 1944 N N . THR A 1 275 ? -38.808 -14.340 60.997 1.00 82.06 275 THR A N 1
ATOM 1945 C CA . THR A 1 275 ? -40.112 -14.851 60.555 1.00 82.06 275 THR A CA 1
ATOM 1946 C C . THR A 1 275 ? -41.148 -13.732 60.663 1.00 82.06 275 THR A C 1
ATOM 1948 O O . THR A 1 275 ? -41.375 -13.214 61.755 1.00 82.06 275 THR A O 1
ATOM 1951 N N . LEU A 1 276 ? -41.778 -13.347 59.548 1.00 79.81 276 LEU A N 1
ATOM 1952 C CA . LEU A 1 276 ? -42.787 -12.277 59.519 1.00 79.81 276 LEU A CA 1
ATOM 1953 C C . LEU A 1 276 ? -43.911 -12.532 60.538 1.00 79.81 276 LEU A C 1
ATOM 1955 O O . LEU A 1 276 ? -44.444 -13.639 60.611 1.00 79.81 276 LEU A O 1
ATOM 1959 N N . GLY A 1 277 ? -44.283 -11.504 61.305 1.00 80.31 277 GLY A N 1
ATOM 1960 C CA . GLY A 1 277 ? -45.307 -11.603 62.354 1.00 80.31 277 GLY A CA 1
ATOM 1961 C C . GLY A 1 277 ? -44.820 -12.219 63.675 1.00 80.31 277 GLY A C 1
ATOM 1962 O O . GLY A 1 277 ? -45.623 -12.387 64.596 1.00 80.31 277 GLY A O 1
ATOM 1963 N N . GLY A 1 278 ? -43.524 -12.532 63.799 1.00 79.69 278 GLY A N 1
ATOM 1964 C CA . GLY A 1 278 ? -42.885 -13.025 65.022 1.00 79.69 278 GLY A CA 1
ATOM 1965 C C . GLY A 1 278 ? -41.715 -12.147 65.478 1.00 79.69 278 GLY A C 1
ATOM 1966 O O . GLY A 1 278 ? -41.005 -11.559 64.663 1.00 79.69 278 GLY A O 1
ATOM 1967 N N . ALA A 1 279 ? -41.487 -12.065 66.790 1.00 85.25 279 ALA A N 1
ATOM 1968 C CA . ALA A 1 279 ? -40.308 -11.408 67.352 1.00 85.25 279 ALA A CA 1
ATOM 1969 C C . ALA A 1 279 ? -39.124 -12.382 67.489 1.00 85.25 279 ALA A C 1
ATOM 1971 O O . ALA A 1 279 ? -39.275 -13.504 67.972 1.00 85.25 279 ALA A O 1
ATOM 1972 N N . VAL A 1 280 ? -37.927 -11.924 67.116 1.00 82.06 280 VAL A N 1
ATOM 1973 C CA . VAL A 1 280 ? -36.656 -12.639 67.316 1.00 82.06 280 VAL A CA 1
ATOM 1974 C C . VAL A 1 280 ? -35.724 -11.755 68.147 1.00 82.06 280 VAL A C 1
ATOM 1976 O O . VAL A 1 280 ? -35.694 -10.537 67.971 1.00 82.06 280 VAL A O 1
ATOM 1979 N N . ALA A 1 281 ? -34.978 -12.352 69.080 1.00 83.44 281 ALA A N 1
ATOM 1980 C CA . ALA A 1 281 ? -34.122 -11.612 70.007 1.00 83.44 281 ALA A CA 1
ATOM 1981 C C . ALA A 1 281 ? -33.088 -10.741 69.270 1.00 83.44 281 ALA A C 1
ATOM 1983 O O . ALA A 1 281 ? -32.372 -11.222 68.391 1.00 83.44 281 ALA A O 1
ATOM 1984 N N . SER A 1 282 ? -33.005 -9.464 69.658 1.00 83.06 282 SER A N 1
ATOM 1985 C CA . SER A 1 282 ? -32.090 -8.469 69.079 1.00 83.06 282 SER A CA 1
ATOM 1986 C C . SER A 1 282 ? -32.247 -8.280 67.566 1.00 83.06 282 SER A C 1
ATOM 1988 O O . SER A 1 282 ? -31.272 -8.006 66.868 1.00 83.06 282 SER A O 1
ATOM 1990 N N . LYS A 1 283 ? -33.473 -8.446 67.058 1.00 86.00 283 LYS A N 1
ATOM 1991 C CA . LYS A 1 283 ? -33.861 -8.168 65.671 1.00 86.00 283 LYS A CA 1
ATOM 1992 C C . LYS A 1 283 ? -34.969 -7.114 65.629 1.00 86.00 283 LYS A C 1
ATOM 1994 O O . LYS A 1 283 ? -35.620 -6.837 66.635 1.00 86.00 283 LYS A O 1
ATOM 1999 N N . ALA A 1 284 ? -35.182 -6.531 64.457 1.00 85.00 284 ALA A N 1
ATOM 2000 C CA . ALA A 1 284 ? -36.322 -5.677 64.179 1.00 85.00 284 ALA A CA 1
ATOM 2001 C C . ALA A 1 284 ? -37.630 -6.476 64.278 1.00 85.00 284 ALA A C 1
ATOM 2003 O O . ALA A 1 284 ? -37.678 -7.673 63.994 1.00 85.00 284 ALA A O 1
ATOM 2004 N N . VAL A 1 285 ? -38.708 -5.795 64.656 1.00 85.25 285 VAL A N 1
ATOM 2005 C CA . VAL A 1 285 ? -40.061 -6.352 64.582 1.00 85.25 285 VAL A CA 1
ATOM 2006 C C . VAL A 1 285 ? -40.600 -6.065 63.187 1.00 85.25 285 VAL A C 1
ATOM 2008 O O . VAL A 1 285 ? -40.688 -4.904 62.789 1.00 85.25 285 VAL A O 1
ATOM 2011 N N . VAL A 1 286 ? -40.952 -7.114 62.444 1.00 84.38 286 VAL A N 1
ATOM 2012 C CA . VAL A 1 286 ? -41.489 -6.995 61.083 1.00 84.38 286 VAL A CA 1
ATOM 2013 C C . VAL A 1 286 ? -42.901 -7.569 61.058 1.00 84.38 286 VAL A C 1
ATOM 2015 O O . VAL A 1 286 ? -43.114 -8.741 61.376 1.00 84.38 286 VAL A O 1
ATOM 2018 N N . LEU A 1 287 ? -43.865 -6.727 60.691 1.00 82.12 287 LEU A N 1
ATOM 2019 C CA . LEU A 1 287 ? -45.269 -7.115 60.568 1.00 82.12 287 LEU A CA 1
ATOM 2020 C C . LEU A 1 287 ? -45.456 -8.100 59.406 1.00 82.12 287 LEU A C 1
ATOM 2022 O O . LEU A 1 287 ? -44.751 -8.026 58.397 1.00 82.12 287 LEU A O 1
ATOM 2026 N N . ASN A 1 288 ? -46.409 -9.019 59.545 1.00 81.12 288 ASN A N 1
ATOM 2027 C CA . ASN A 1 288 ? -46.845 -9.863 58.433 1.00 81.12 288 ASN A CA 1
ATOM 2028 C C . ASN A 1 288 ? -47.908 -9.140 57.574 1.00 81.12 288 ASN A C 1
ATOM 2030 O O . ASN A 1 288 ? -48.265 -7.988 57.825 1.00 81.12 288 ASN A O 1
ATOM 2034 N N . SER A 1 289 ? -48.429 -9.817 56.549 1.00 83.81 289 SER A N 1
ATOM 2035 C CA . SER A 1 289 ? -49.446 -9.259 55.645 1.00 83.81 289 SER A CA 1
ATOM 2036 C C . SER A 1 289 ? -50.786 -8.941 56.316 1.00 83.81 289 SER A C 1
ATOM 2038 O O . SER A 1 289 ? -51.544 -8.141 55.776 1.00 83.81 289 SER A O 1
ATOM 2040 N N . THR A 1 290 ? -51.083 -9.534 57.475 1.00 83.62 290 THR A N 1
ATOM 2041 C CA . THR A 1 290 ? -52.284 -9.226 58.265 1.00 83.62 290 THR A CA 1
ATOM 2042 C C . THR A 1 290 ? -52.057 -8.075 59.246 1.00 83.62 290 THR A C 1
ATOM 2044 O O . THR A 1 290 ? -52.988 -7.671 59.933 1.00 83.62 290 THR A O 1
ATOM 2047 N N . LEU A 1 291 ? -50.846 -7.500 59.258 1.00 81.50 291 LEU A N 1
ATOM 2048 C CA . LEU A 1 291 ? -50.381 -6.487 60.210 1.00 81.50 291 LEU A CA 1
ATOM 2049 C C . LEU A 1 291 ? -50.368 -6.976 61.667 1.00 81.50 291 LEU A C 1
ATOM 2051 O O . LEU A 1 291 ? -50.258 -6.169 62.590 1.00 81.50 291 LEU A O 1
ATOM 2055 N N . ASP A 1 292 ? -50.411 -8.293 61.863 1.00 77.69 292 ASP A N 1
ATOM 2056 C CA . ASP A 1 292 ? -50.355 -8.921 63.174 1.00 77.69 292 ASP A CA 1
ATOM 2057 C C . ASP A 1 292 ? -48.902 -9.135 63.614 1.00 77.69 292 ASP A C 1
ATOM 2059 O O . ASP A 1 292 ? -47.996 -9.372 62.802 1.00 77.69 292 ASP A O 1
ATOM 2063 N N . TYR A 1 293 ? -48.681 -9.088 64.930 1.00 81.88 293 TYR A N 1
ATOM 2064 C CA . TYR A 1 293 ? -47.401 -9.422 65.549 1.00 81.88 293 TYR A CA 1
ATOM 2065 C C . TYR A 1 293 ? -47.598 -10.335 66.764 1.00 81.88 293 TYR A C 1
ATOM 2067 O O . TYR A 1 293 ? -48.574 -10.221 67.505 1.00 81.88 293 TYR A O 1
ATOM 2075 N N . SER A 1 294 ? -46.637 -11.229 66.996 1.00 77.81 294 SER A N 1
ATOM 2076 C CA . SER A 1 294 ? -46.615 -12.148 68.135 1.00 77.81 294 SER A CA 1
ATOM 2077 C C . SER A 1 294 ? -45.189 -12.341 68.674 1.00 77.81 294 SER A C 1
ATOM 2079 O O . SER A 1 294 ? -44.204 -12.078 67.984 1.00 77.81 294 SER A O 1
ATOM 2081 N N . GLY A 1 295 ? -45.055 -12.778 69.931 1.00 79.69 295 GLY A N 1
ATOM 2082 C CA . GLY A 1 295 ? -43.764 -13.186 70.505 1.00 79.69 295 GLY A CA 1
ATOM 2083 C C . GLY A 1 295 ? -42.934 -12.103 71.211 1.00 79.69 295 GLY A C 1
ATOM 2084 O O . GLY A 1 295 ? -41.817 -12.399 71.632 1.00 79.69 295 GLY A O 1
ATOM 2085 N N . LEU A 1 296 ? -43.445 -10.876 71.395 1.00 86.06 296 LEU A N 1
ATOM 2086 C CA . LEU A 1 296 ? -42.824 -9.930 72.336 1.00 86.06 296 LEU A CA 1
ATOM 2087 C C . LEU A 1 296 ? -43.051 -10.416 73.769 1.00 86.06 296 LEU A C 1
ATOM 2089 O O . LEU A 1 296 ? -44.185 -10.694 74.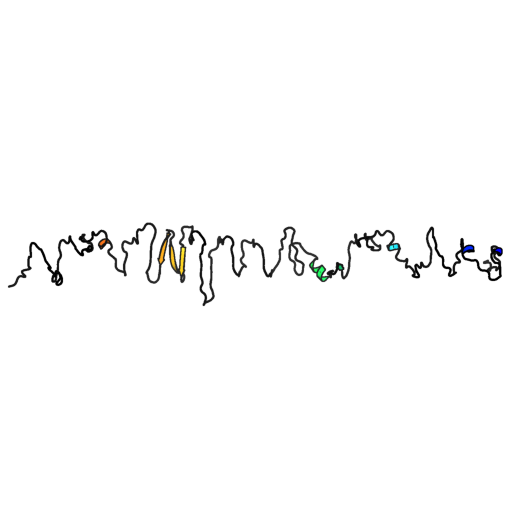149 1.00 86.06 296 LEU A O 1
ATOM 2093 N N . ARG A 1 297 ? -41.971 -10.513 74.553 1.00 85.88 297 ARG A N 1
ATOM 2094 C CA . ARG A 1 297 ? -42.053 -10.932 75.957 1.00 85.88 297 ARG A CA 1
ATOM 2095 C C . ARG A 1 297 ? -42.630 -9.822 76.829 1.00 85.88 297 ARG A C 1
ATOM 2097 O O . ARG A 1 297 ? -43.681 -10.007 77.420 1.00 85.88 297 ARG A O 1
ATOM 2104 N N . ASP A 1 298 ? -41.966 -8.670 76.834 1.00 82.88 298 ASP A N 1
ATOM 2105 C CA . ASP A 1 298 ? -42.367 -7.501 77.607 1.00 82.88 298 ASP A CA 1
ATOM 2106 C C . ASP A 1 298 ? -42.483 -6.296 76.673 1.00 82.88 298 ASP A C 1
ATOM 2108 O O . ASP A 1 298 ? -41.572 -6.010 75.891 1.00 82.88 298 ASP A O 1
ATOM 2112 N N . LEU A 1 299 ? -43.606 -5.580 76.756 1.00 84.62 299 LEU A N 1
ATOM 2113 C CA . LEU A 1 299 ? -43.832 -4.326 76.042 1.00 84.62 299 LEU A CA 1
ATOM 2114 C C . LEU A 1 299 ? -44.048 -3.214 77.069 1.00 84.62 299 LEU A C 1
ATOM 2116 O O . LEU A 1 299 ? -45.134 -3.062 77.621 1.00 84.62 299 LEU A O 1
ATOM 2120 N N . SER A 1 300 ? -42.998 -2.439 77.333 1.00 84.25 300 SER A N 1
ATOM 2121 C CA . SER A 1 300 ? -43.081 -1.281 78.222 1.00 84.25 300 SER A CA 1
ATOM 2122 C C . SER A 1 300 ? -43.526 -0.048 77.443 1.00 84.25 300 SER A C 1
ATOM 2124 O O . SER A 1 300 ? -42.890 0.350 76.465 1.00 84.25 300 SER A O 1
ATOM 2126 N N . ILE A 1 301 ? -44.627 0.560 77.878 1.00 83.12 301 ILE A N 1
ATOM 2127 C CA . ILE A 1 301 ? -45.204 1.751 77.260 1.00 83.12 301 ILE A CA 1
ATOM 2128 C C . ILE A 1 301 ? -45.184 2.854 78.308 1.00 83.12 301 ILE A C 1
ATOM 2130 O O . ILE A 1 301 ? -45.912 2.815 79.291 1.00 83.12 301 ILE A O 1
ATOM 2134 N N . THR A 1 302 ? -44.341 3.858 78.092 1.00 83.00 302 THR A N 1
ATOM 2135 C CA . THR A 1 302 ? -44.113 4.950 79.055 1.00 83.00 302 THR A CA 1
ATOM 2136 C C . THR A 1 302 ? -45.147 6.074 78.963 1.00 83.00 302 THR A C 1
ATOM 2138 O O . THR A 1 302 ? -45.116 7.028 79.737 1.00 83.00 302 THR A O 1
ATOM 2141 N N . LYS A 1 303 ? -46.062 5.987 77.993 1.00 83.38 303 LYS A N 1
ATOM 2142 C CA . LYS A 1 303 ? -47.196 6.900 77.806 1.00 83.38 303 LYS A CA 1
ATOM 2143 C C . LYS A 1 303 ? -48.494 6.085 77.743 1.00 83.38 303 LYS A C 1
ATOM 2145 O O . LYS A 1 303 ? -48.584 5.009 78.317 1.00 83.38 303 LYS A O 1
ATOM 2150 N N . LYS A 1 304 ? -49.529 6.583 77.065 1.00 80.38 304 LYS A N 1
ATOM 2151 C CA . LYS A 1 304 ? -50.778 5.835 76.883 1.00 80.38 304 LYS A CA 1
ATOM 2152 C C . LYS A 1 304 ? -50.604 4.766 75.806 1.00 80.38 304 LYS A C 1
ATOM 2154 O O . LYS A 1 304 ? -50.192 5.084 74.693 1.00 80.38 304 LYS A O 1
ATOM 2159 N N . PHE A 1 305 ? -50.986 3.534 76.116 1.00 82.69 305 PHE A N 1
ATOM 2160 C CA . PHE A 1 305 ? -51.317 2.546 75.096 1.00 82.69 305 PHE A CA 1
ATOM 2161 C C . PHE A 1 305 ? -52.726 2.838 74.567 1.00 82.69 305 PHE A C 1
ATOM 2163 O O . PHE A 1 305 ? -53.666 2.947 75.353 1.00 82.69 305 PHE A O 1
ATOM 2170 N N . ILE A 1 306 ? -52.874 3.013 73.253 1.00 76.56 306 ILE A N 1
ATOM 2171 C CA . ILE A 1 306 ? -54.156 3.326 72.608 1.00 76.56 306 ILE A CA 1
ATOM 2172 C C . ILE A 1 306 ? -54.426 2.235 71.572 1.00 76.56 306 ILE A C 1
ATOM 2174 O O . ILE A 1 306 ? -53.794 2.220 70.520 1.00 76.56 306 ILE A O 1
ATOM 2178 N N . ALA A 1 307 ? -55.377 1.341 71.840 1.00 70.25 307 ALA A N 1
ATOM 2179 C CA . ALA A 1 307 ? -55.731 0.220 70.961 1.00 70.25 307 ALA A CA 1
ATOM 2180 C C . ALA A 1 307 ? -56.565 0.630 69.716 1.00 70.25 307 ALA A C 1
ATOM 2182 O O . ALA A 1 307 ? -57.388 -0.140 69.242 1.00 70.25 307 ALA A O 1
ATOM 2183 N N . SER A 1 308 ? -56.317 1.824 69.156 1.00 71.25 308 SER A N 1
ATOM 2184 C CA . SER A 1 308 ? -57.120 2.539 68.141 1.00 71.25 308 SER A CA 1
ATOM 2185 C C . SER A 1 308 ? -58.478 3.063 68.638 1.00 71.25 308 SER A C 1
ATOM 2187 O O . SER A 1 308 ? -59.206 2.396 69.364 1.00 71.25 308 SER A O 1
ATOM 2189 N N . ALA A 1 309 ? -58.833 4.283 68.216 1.00 59.19 309 ALA A N 1
ATOM 2190 C CA . ALA A 1 309 ? -60.170 4.865 68.393 1.00 59.19 309 ALA A CA 1
ATOM 2191 C C . ALA A 1 309 ? -61.108 4.594 67.195 1.00 59.19 309 ALA A C 1
ATOM 2193 O O . ALA A 1 309 ? -62.267 4.992 67.226 1.00 59.19 309 ALA A O 1
ATOM 2194 N N . SER A 1 310 ? -60.601 3.954 66.130 1.00 55.56 310 SER A N 1
ATOM 2195 C CA . SER A 1 310 ? -61.290 3.774 64.840 1.00 55.56 310 SER A CA 1
ATOM 2196 C C . SER A 1 310 ? -61.591 2.310 64.492 1.00 55.56 310 SER A C 1
ATOM 2198 O O . SER A 1 310 ? -62.083 2.031 63.400 1.00 55.56 310 SER A O 1
ATOM 2200 N N . VAL A 1 311 ? -61.288 1.365 65.384 1.00 64.44 311 VAL A N 1
ATOM 2201 C CA . VAL A 1 311 ? -61.718 -0.035 65.248 1.00 64.44 311 VAL A CA 1
ATOM 2202 C C . VAL A 1 311 ? -63.058 -0.215 65.957 1.00 64.44 311 VAL A C 1
ATOM 2204 O O . VAL A 1 311 ? -63.272 0.350 67.023 1.00 64.44 311 VAL A O 1
ATOM 2207 N N . ALA A 1 312 ? -63.975 -0.985 65.367 1.00 62.44 312 ALA A N 1
ATOM 2208 C CA . ALA A 1 312 ? -65.352 -1.099 65.858 1.00 62.44 312 ALA A CA 1
ATOM 2209 C C . ALA A 1 312 ? -65.465 -1.745 67.255 1.00 62.44 312 ALA A C 1
ATOM 2211 O O . ALA A 1 312 ? -66.499 -1.625 67.909 1.00 62.44 312 ALA A O 1
ATOM 2212 N N . SER A 1 313 ? -64.425 -2.448 67.721 1.00 71.38 313 SER A N 1
ATOM 2213 C CA . SER A 1 313 ? -64.386 -3.115 69.031 1.00 71.38 313 SER A CA 1
ATOM 2214 C C . SER A 1 313 ? -62.937 -3.353 69.494 1.00 71.38 313 SER A C 1
ATOM 2216 O O . SER A 1 313 ? -62.460 -4.489 69.445 1.00 71.38 313 SER A O 1
ATOM 2218 N N . PRO A 1 314 ? -62.186 -2.314 69.906 1.00 75.75 314 PRO A N 1
ATOM 2219 C CA . PRO A 1 314 ? -60.850 -2.523 70.450 1.00 75.75 314 PRO A CA 1
ATOM 2220 C C . PRO A 1 314 ? -60.978 -3.293 71.764 1.00 75.75 314 PRO A C 1
ATOM 2222 O O . PRO A 1 314 ? -61.709 -2.877 72.662 1.00 75.75 314 PRO A O 1
ATOM 2225 N N . SER A 1 315 ? -60.275 -4.413 71.891 1.00 73.25 315 SER A N 1
ATOM 2226 C CA . SER A 1 315 ? -60.231 -5.180 73.134 1.00 73.25 315 SER A CA 1
ATOM 2227 C C . SER A 1 315 ? -58.787 -5.391 73.562 1.00 73.25 315 SER A C 1
ATOM 2229 O O . SER A 1 315 ? -57.901 -5.620 72.740 1.00 73.25 315 SER A O 1
ATOM 2231 N N . ILE A 1 316 ? -58.551 -5.262 74.866 1.00 76.31 316 ILE A N 1
ATOM 2232 C CA . ILE A 1 316 ? -57.292 -5.635 75.502 1.00 76.31 316 ILE A CA 1
ATOM 2233 C C . ILE A 1 316 ? -57.629 -6.790 76.429 1.00 76.31 316 ILE A C 1
ATOM 2235 O O . ILE A 1 316 ? -58.298 -6.605 77.444 1.00 76.31 316 ILE A O 1
ATOM 2239 N N . THR A 1 317 ? -57.185 -7.986 76.068 1.00 74.56 317 THR A N 1
ATOM 2240 C CA . THR A 1 317 ? -57.325 -9.162 76.921 1.00 74.56 317 THR A CA 1
ATOM 2241 C C . THR A 1 317 ? -56.030 -9.343 77.694 1.00 74.56 317 THR A C 1
ATOM 2243 O O . THR A 1 317 ? -54.968 -9.533 77.107 1.00 74.56 317 THR A O 1
ATOM 2246 N N . CYS A 1 318 ? -56.111 -9.262 79.017 1.00 75.31 318 CYS A N 1
ATOM 2247 C CA . CYS A 1 318 ? -54.982 -9.509 79.900 1.00 75.31 318 CYS A CA 1
ATOM 2248 C C . CYS A 1 318 ? -55.458 -10.273 81.132 1.00 75.31 318 CYS A C 1
ATOM 2250 O O . CYS A 1 318 ? -56.607 -10.147 81.554 1.00 75.31 318 CYS A O 1
ATOM 2252 N N . ASN A 1 319 ? -54.566 -11.080 81.696 1.00 83.38 319 ASN A N 1
ATOM 2253 C CA . ASN A 1 319 ? -54.884 -11.862 82.883 1.00 83.38 319 ASN A CA 1
ATOM 2254 C C . ASN A 1 319 ? -54.839 -10.990 84.146 1.00 83.38 319 ASN A C 1
ATOM 2256 O O . ASN A 1 319 ? -55.707 -11.119 85.003 1.00 83.38 319 ASN A O 1
ATOM 2260 N N . THR A 1 320 ? -53.849 -10.093 84.245 1.00 78.94 320 THR A N 1
ATOM 2261 C CA . THR A 1 320 ? -53.591 -9.286 85.445 1.00 78.94 320 THR A CA 1
ATOM 2262 C C . THR A 1 320 ? -53.200 -7.862 85.059 1.00 78.94 320 THR A C 1
ATOM 2264 O O . THR A 1 320 ? -52.298 -7.670 84.246 1.00 78.94 320 THR A O 1
ATOM 2267 N N . ILE A 1 321 ? -53.845 -6.869 85.679 1.00 75.88 321 ILE A N 1
ATOM 2268 C CA . ILE A 1 321 ? -53.465 -5.452 85.613 1.00 75.88 321 ILE A CA 1
ATOM 2269 C C . ILE A 1 321 ? -53.020 -5.037 87.012 1.00 75.88 321 ILE A C 1
ATOM 2271 O O . ILE A 1 321 ? -53.833 -4.951 87.930 1.00 75.88 321 ILE A O 1
ATOM 2275 N N . THR A 1 322 ? -51.733 -4.772 87.178 1.00 72.31 322 THR A N 1
ATOM 2276 C CA . THR A 1 322 ? -51.166 -4.200 88.401 1.00 72.31 322 THR A CA 1
ATOM 2277 C C . THR A 1 322 ? -50.917 -2.718 88.156 1.00 72.31 322 THR A C 1
ATOM 2279 O O . THR A 1 322 ? -50.024 -2.352 87.397 1.00 72.31 322 THR A O 1
ATOM 2282 N N . GLY A 1 323 ? -51.745 -1.855 88.746 1.00 66.62 323 GLY A N 1
ATOM 2283 C CA . GLY A 1 323 ? -51.514 -0.411 88.721 1.00 66.62 323 GLY A CA 1
ATOM 2284 C C . GLY A 1 323 ? -50.366 -0.032 89.655 1.00 66.62 323 GLY A C 1
ATOM 2285 O O . GLY A 1 323 ? -50.256 -0.595 90.743 1.00 66.62 323 GLY A O 1
ATOM 2286 N N . ASP A 1 324 ? -49.532 0.925 89.247 1.00 55.78 324 ASP A N 1
ATOM 2287 C CA . ASP A 1 324 ? -48.636 1.610 90.176 1.00 55.78 324 ASP A CA 1
ATOM 2288 C C . ASP A 1 324 ? -49.506 2.434 91.127 1.00 55.78 324 ASP A C 1
ATOM 2290 O O . ASP A 1 324 ? -49.995 3.516 90.793 1.00 55.78 324 ASP A O 1
ATOM 2294 N N . ILE A 1 325 ? -49.770 1.878 92.304 1.00 56.59 325 ILE A N 1
ATOM 2295 C CA . ILE A 1 325 ? -50.197 2.654 93.462 1.00 56.59 325 ILE A CA 1
ATOM 2296 C C . ILE A 1 325 ? -48.973 3.457 93.889 1.00 56.59 325 ILE A C 1
ATOM 2298 O O . ILE A 1 325 ? -48.277 3.100 94.840 1.00 56.59 325 ILE A O 1
ATOM 2302 N N . GLY A 1 326 ? -48.703 4.538 93.150 1.00 49.22 326 GLY A N 1
ATOM 2303 C CA . GLY A 1 326 ? -47.829 5.600 93.606 1.00 49.22 326 GLY A CA 1
ATOM 2304 C C . GLY A 1 326 ? -48.247 5.931 95.031 1.00 49.22 326 GLY A C 1
ATOM 2305 O O . GLY A 1 326 ? -49.396 6.297 95.283 1.00 49.22 326 GLY A O 1
ATOM 2306 N N . ALA A 1 327 ? -47.337 5.681 95.968 1.00 54.25 327 ALA A N 1
ATOM 2307 C CA . ALA A 1 327 ? -47.561 5.933 97.375 1.00 54.25 327 ALA A CA 1
ATOM 2308 C C . ALA A 1 327 ? -47.961 7.403 97.548 1.00 54.25 327 ALA A C 1
ATOM 2310 O O . ALA A 1 327 ? -47.142 8.297 97.339 1.00 54.25 327 ALA A O 1
ATOM 2311 N N . GLY A 1 328 ? -49.217 7.647 97.915 1.00 51.94 328 GLY A N 1
ATOM 2312 C CA . GLY A 1 328 ? -49.677 8.981 98.278 1.00 51.94 328 GLY A CA 1
ATOM 2313 C C . GLY A 1 328 ? -51.108 9.288 97.866 1.00 51.94 328 GLY A C 1
ATOM 2314 O O . GLY A 1 328 ? -51.330 10.055 96.935 1.00 51.94 328 GLY A O 1
ATOM 2315 N N . SER A 1 329 ? -52.060 8.757 98.629 1.00 40.59 329 SER A N 1
ATOM 2316 C CA . SER A 1 329 ? -52.783 9.549 99.640 1.00 40.59 329 SER A CA 1
ATOM 2317 C C . SER A 1 329 ? -53.586 8.617 100.534 1.00 40.59 329 SER A C 1
ATOM 2319 O O . SER A 1 329 ? -54.420 7.880 99.960 1.00 40.59 329 SER A O 1
#

Solvent-accessible surface area (backbone atoms only — not comparable to full-atom values): 23494 Å² total; per-residue (Å²): 128,89,76,76,92,64,97,75,60,97,84,68,73,60,92,77,44,96,48,102,83,58,75,75,53,66,88,79,50,58,89,83,56,79,62,97,87,62,98,77,85,74,96,77,84,87,72,98,65,86,85,90,64,97,70,51,66,59,96,88,41,74,56,84,66,86,60,51,76,31,53,64,91,60,51,64,22,44,49,48,89,93,42,52,83,48,60,30,100,82,69,42,74,40,74,74,89,76,85,91,70,82,65,47,73,62,86,94,45,74,49,41,66,70,62,51,54,26,64,61,91,73,52,68,17,41,44,50,90,86,41,61,77,47,53,29,101,82,70,42,72,39,75,73,90,77,88,88,68,100,71,82,96,77,83,85,82,64,93,74,66,90,80,72,84,78,78,80,88,86,83,70,99,79,75,89,85,84,76,98,63,92,74,92,83,87,82,82,87,57,94,88,64,88,88,81,90,84,88,84,74,97,74,79,89,84,88,85,80,57,98,55,84,48,63,40,70,46,70,57,95,92,38,66,39,35,34,32,42,58,86,66,32,46,39,44,44,48,96,87,77,77,68,63,78,65,69,64,90,86,62,99,51,89,88,48,97,61,57,50,65,93,84,41,79,42,66,56,72,32,74,54,94,68,57,67,23,36,51,51,91,89,39,57,80,46,64,31,98,84,67,45,75,44,71,73,88,78,86,89,69,97,65,86,86,75,75,59,94,84,53,100,73,63,78,86,89,74,95,77,86,85,77,86,76,69,90,80,132

Foldseek 3Di:
DDDDDDPDDVPDPCVQAPDPPDDDDCVRVPDPDPDPDDPDDDPDDDDPDDDPDPFDADPNRTDDCVQVVQVPPDDAQEDDPSHDHHHDPVRHHDHDPDDDDQWDQDPPDIDHPLNVVQDPPDDAQEDDPSHDHHHDPVRHHDDDPDDDDPDDDDDDDDPDDPPCPDDDDDDDPPDDDDDPDPDDDDDDPDPPDDDDDDDDDPDDDDDDDDPDLAKDFDDDPNHGQWIQHSVRWIAGDDPPPDDDGDTDDPDPGPPDCQPDDPNDGDNVVQDPPDDAQEDDPNHDHHHDPVSHHDHDPDDDDPDDDDQDPPDPDRDDDDDDDDDPPPPDD

Organism: NCBI:txid2077276